Protein AF-A0A378MNM1-F1 (afdb_monomer_lite)

Secondary structure (DSSP, 8-state):
---PPPHHHHHHHHHGGGS---TT-EEEEGGGTEEEEEEEEEEE-TTS-EEEEEESS---TTS-HHHHTT--EEEEEE---TTTTT--SSHHHHHHHTHHHHHHHHHHHHH----PPPHHHHHHHHHHHHHHHHSTT-EEEEEEETHHHHHHHHHHHT--TTTGGGEEEEEEESPPP-GGG--HHHHHHHHHHHTTT-EEEEE-TT-SS--S--TT---SSEEEEB-----SSHHHHHTTTT--B-TTSPBPB-HHHHHHHHHHHHHHHHHHHHHHHT--

pLDDT: mean 86.92, std 16.05, range [25.95, 98.81]

Radius of gyration: 18.43 Å; chains: 1; bounding box: 44×48×48 Å

Structure (mmCIF, N/CA/C/O backbone):
data_AF-A0A378MNM1-F1
#
_entry.id   AF-A0A378MNM1-F1
#
loop_
_atom_site.group_PDB
_atom_site.id
_atom_site.type_symbol
_atom_site.label_atom_id
_atom_site.label_alt_id
_atom_site.label_comp_id
_atom_site.label_asym_id
_atom_site.label_entity_id
_atom_site.label_seq_id
_atom_site.pdbx_PDB_ins_code
_atom_site.Cartn_x
_atom_site.Cartn_y
_atom_site.Cartn_z
_atom_site.occupancy
_atom_site.B_iso_or_equiv
_atom_site.auth_seq_id
_atom_site.auth_comp_id
_atom_site.auth_asym_id
_atom_site.auth_atom_id
_atom_site.pdbx_PDB_model_num
ATOM 1 N N . MET A 1 1 ? -6.792 -20.112 7.852 1.00 25.95 1 MET A N 1
ATOM 2 C CA . MET A 1 1 ? -5.778 -20.058 6.784 1.00 25.95 1 MET A CA 1
ATOM 3 C C . MET A 1 1 ? -5.879 -18.672 6.174 1.00 25.95 1 MET A C 1
ATOM 5 O O . MET A 1 1 ? -6.930 -18.365 5.632 1.00 25.95 1 MET A O 1
ATOM 9 N N . SER A 1 2 ? -4.894 -17.793 6.365 1.00 34.50 2 SER A N 1
ATOM 10 C CA . SER A 1 2 ? -4.810 -16.590 5.531 1.00 34.50 2 SER A CA 1
ATOM 11 C C . SER A 1 2 ? -4.306 -17.077 4.178 1.00 34.50 2 SER A C 1
ATOM 13 O O . SER A 1 2 ? -3.142 -17.466 4.085 1.00 34.50 2 SER A O 1
ATOM 15 N N . ASN A 1 3 ? -5.170 -17.163 3.168 1.00 46.94 3 ASN A N 1
ATOM 16 C CA . ASN A 1 3 ? -4.682 -17.402 1.815 1.00 46.94 3 ASN A CA 1
ATOM 17 C C . ASN A 1 3 ? -3.785 -16.211 1.476 1.00 46.94 3 ASN A C 1
ATOM 19 O O . ASN A 1 3 ? -4.257 -15.080 1.380 1.00 46.94 3 ASN A O 1
ATOM 23 N N . ALA A 1 4 ? -2.474 -16.442 1.433 1.00 81.31 4 ALA A N 1
ATOM 24 C CA . ALA A 1 4 ? -1.548 -15.429 0.974 1.00 81.31 4 ALA A CA 1
ATOM 25 C C . ALA A 1 4 ? -1.873 -15.188 -0.501 1.00 81.31 4 ALA A C 1
ATOM 27 O O . ALA A 1 4 ? -1.784 -16.120 -1.293 1.00 81.31 4 ALA A O 1
ATOM 28 N N . TYR A 1 5 ? -2.287 -13.965 -0.837 1.00 92.88 5 TYR A N 1
ATOM 29 C CA . TYR A 1 5 ? -2.559 -13.596 -2.223 1.00 92.88 5 TYR A CA 1
ATOM 30 C C . TYR A 1 5 ? -1.319 -13.840 -3.096 1.00 92.88 5 TYR A C 1
ATOM 32 O O . TYR A 1 5 ? -0.188 -13.670 -2.623 1.00 92.88 5 TYR A O 1
ATOM 40 N N . THR A 1 6 ? -1.512 -14.220 -4.353 1.00 95.69 6 THR A N 1
ATOM 41 C CA . THR A 1 6 ? -0.452 -14.138 -5.373 1.00 95.69 6 THR A CA 1
ATOM 42 C C . THR A 1 6 ? -0.173 -12.673 -5.727 1.00 95.69 6 THR A C 1
ATOM 44 O O . THR A 1 6 ? -0.900 -11.772 -5.296 1.00 95.69 6 THR A O 1
ATOM 47 N N . ASP A 1 7 ? 0.883 -12.390 -6.489 1.00 96.81 7 ASP A N 1
ATOM 48 C CA . ASP A 1 7 ? 1.127 -11.012 -6.932 1.00 96.81 7 ASP A CA 1
ATOM 49 C C . ASP A 1 7 ? 0.077 -10.544 -7.942 1.00 96.81 7 ASP A C 1
ATOM 51 O O . ASP A 1 7 ? -0.330 -9.385 -7.881 1.00 96.81 7 ASP A O 1
ATOM 55 N N . ASP A 1 8 ? -0.428 -11.430 -8.805 1.00 97.56 8 ASP A N 1
ATOM 56 C CA . ASP A 1 8 ? -1.570 -11.113 -9.671 1.00 97.56 8 ASP A CA 1
ATOM 57 C C . ASP A 1 8 ? -2.796 -10.723 -8.840 1.00 97.56 8 ASP A C 1
ATOM 59 O O . ASP A 1 8 ? -3.386 -9.662 -9.044 1.00 97.56 8 ASP A O 1
ATOM 63 N N . GLU A 1 9 ? -3.130 -11.501 -7.810 1.00 97.94 9 GLU A N 1
ATOM 64 C CA . GLU A 1 9 ? -4.233 -11.166 -6.910 1.00 97.94 9 GLU A CA 1
ATOM 65 C C . GLU A 1 9 ? -4.007 -9.830 -6.185 1.00 97.94 9 GLU A C 1
ATOM 67 O O . GLU A 1 9 ? -4.933 -9.024 -6.075 1.00 97.94 9 GLU A O 1
ATOM 72 N N . ARG A 1 10 ? -2.779 -9.533 -5.741 1.00 98.00 10 ARG A N 1
ATOM 73 C CA . ARG A 1 10 ? -2.436 -8.228 -5.145 1.00 98.00 10 ARG A CA 1
ATOM 74 C C . ARG A 1 10 ? -2.579 -7.078 -6.134 1.00 98.00 10 ARG A C 1
ATOM 76 O O . ARG A 1 10 ? -3.053 -6.011 -5.743 1.00 98.00 10 ARG A O 1
ATOM 83 N N . VAL A 1 11 ? -2.203 -7.277 -7.394 1.00 98.12 11 VAL A N 1
ATOM 84 C CA . VAL A 1 11 ? -2.403 -6.295 -8.467 1.00 98.12 11 VAL A CA 1
ATOM 85 C C . VAL A 1 11 ? -3.895 -6.110 -8.743 1.00 98.12 11 VAL A C 1
ATOM 87 O O . VAL A 1 11 ? -4.356 -4.978 -8.879 1.00 98.12 11 VAL A O 1
ATOM 90 N N . GLN A 1 12 ? -4.688 -7.183 -8.757 1.00 98.19 12 GLN A N 1
ATOM 91 C CA . GLN A 1 12 ? -6.145 -7.098 -8.874 1.00 98.19 12 GLN A CA 1
ATOM 92 C C . GLN A 1 12 ? -6.781 -6.343 -7.697 1.00 98.19 12 GLN A C 1
ATOM 94 O O . GLN A 1 12 ? -7.726 -5.584 -7.916 1.00 98.19 12 GLN A O 1
ATOM 99 N N . ILE A 1 13 ? -6.265 -6.503 -6.472 1.00 98.25 13 ILE A N 1
ATOM 100 C CA . ILE A 1 13 ? -6.684 -5.719 -5.298 1.00 98.25 13 ILE A CA 1
ATOM 101 C C . ILE A 1 13 ? -6.324 -4.243 -5.489 1.00 98.25 13 ILE A C 1
ATOM 103 O O . ILE A 1 13 ? -7.198 -3.392 -5.333 1.00 98.25 13 ILE A O 1
ATOM 107 N N . ALA A 1 14 ? -5.081 -3.930 -5.869 1.00 97.88 14 ALA A N 1
ATOM 108 C CA . ALA A 1 14 ? -4.639 -2.553 -6.098 1.00 97.88 14 ALA A CA 1
ATOM 109 C C . ALA A 1 14 ? -5.477 -1.861 -7.184 1.00 97.88 14 ALA A C 1
ATOM 111 O O . ALA A 1 14 ? -5.976 -0.764 -6.967 1.00 97.88 14 ALA A O 1
ATOM 112 N N . LYS A 1 15 ? -5.777 -2.545 -8.297 1.00 96.44 15 LYS A N 1
ATOM 113 C CA . LYS A 1 15 ? -6.672 -2.053 -9.364 1.00 96.44 15 LYS A CA 1
ATOM 114 C C . LYS A 1 15 ? -8.040 -1.580 -8.854 1.00 96.44 15 LYS A C 1
ATOM 116 O O . LYS A 1 15 ? -8.653 -0.714 -9.481 1.00 96.44 15 LYS A O 1
ATOM 121 N N . LYS A 1 16 ? -8.536 -2.105 -7.725 1.00 96.81 16 LYS A N 1
ATOM 122 C CA . LYS A 1 16 ? -9.811 -1.667 -7.130 1.00 96.81 16 LYS A CA 1
ATOM 123 C C . LYS A 1 16 ? -9.770 -0.239 -6.589 1.00 96.81 16 LYS A C 1
ATOM 125 O O . LYS A 1 16 ? -10.841 0.332 -6.412 1.00 96.81 16 LYS A O 1
ATOM 130 N N . GLU A 1 17 ? -8.599 0.363 -6.378 1.00 94.19 17 GLU A N 1
ATOM 131 C CA . GLU A 1 17 ? -8.497 1.762 -5.940 1.00 94.19 17 GLU A CA 1
ATOM 132 C C . GLU A 1 17 ? -9.135 2.738 -6.946 1.00 94.19 17 GLU A C 1
ATOM 134 O O . GLU A 1 17 ? -9.709 3.748 -6.547 1.00 94.19 17 GLU A O 1
ATOM 139 N N . TYR A 1 18 ? -9.117 2.400 -8.241 1.00 91.19 18 TYR A N 1
ATOM 140 C CA . TYR A 1 18 ? -9.741 3.182 -9.314 1.00 91.19 18 TYR A CA 1
ATOM 141 C C . TYR A 1 18 ? -11.183 2.757 -9.628 1.00 91.19 18 TYR A C 1
ATOM 143 O O . TYR A 1 18 ? -11.849 3.383 -10.455 1.00 91.19 18 TYR A O 1
ATOM 151 N N . ALA A 1 19 ? -11.690 1.703 -8.985 1.00 91.75 19 ALA A N 1
ATOM 152 C CA . ALA A 1 19 ? -13.066 1.267 -9.172 1.00 91.75 19 ALA A CA 1
ATOM 153 C C . ALA A 1 19 ? -14.043 2.189 -8.425 1.00 91.75 19 ALA A C 1
ATOM 155 O O . ALA A 1 19 ? -13.734 2.758 -7.377 1.00 91.75 19 ALA A O 1
ATOM 156 N N . LYS A 1 20 ? -15.274 2.291 -8.939 1.00 91.25 20 LYS A N 1
ATOM 157 C CA . LYS A 1 20 ? -16.388 2.974 -8.262 1.00 91.25 20 LYS A CA 1
ATOM 158 C C . LYS A 1 20 ? -16.990 2.061 -7.192 1.00 91.25 20 LYS A C 1
ATOM 160 O O . LYS A 1 20 ? -18.103 1.559 -7.353 1.00 91.25 20 LYS A O 1
ATOM 165 N N . LEU A 1 21 ? -16.228 1.776 -6.139 1.00 95.06 21 LEU A N 1
ATOM 166 C CA . LEU A 1 21 ? -16.709 0.934 -5.050 1.00 95.06 21 LEU A CA 1
ATOM 167 C C . LEU A 1 21 ? -17.733 1.700 -4.210 1.00 95.06 21 LEU A C 1
ATOM 169 O O . LEU A 1 21 ? -17.596 2.894 -3.958 1.00 95.06 21 LEU A O 1
ATOM 173 N N . GLN A 1 22 ? -18.765 0.996 -3.760 1.00 94.06 22 GLN A N 1
ATOM 174 C CA . GLN A 1 22 ? -19.828 1.575 -2.947 1.00 94.06 22 GLN A CA 1
ATOM 175 C C . GLN A 1 22 ? -19.727 1.066 -1.515 1.00 94.06 22 GLN A C 1
ATOM 177 O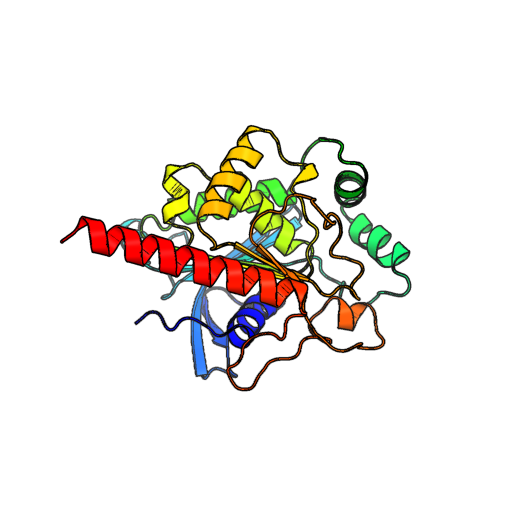 O . GLN A 1 22 ? -19.472 -0.116 -1.281 1.00 94.06 22 GLN A O 1
ATOM 182 N N . GLN A 1 23 ? -19.979 1.952 -0.552 1.00 94.88 23 GLN A N 1
ATOM 183 C CA . GLN A 1 23 ? -20.059 1.578 0.856 1.00 94.88 23 GLN A CA 1
ATOM 184 C C . GLN A 1 23 ? -21.062 0.433 1.060 1.00 94.88 23 GLN A C 1
ATOM 186 O O . GLN A 1 23 ? -22.094 0.375 0.390 1.00 94.88 23 GLN A O 1
ATOM 191 N N . SER A 1 24 ? -20.761 -0.477 1.990 1.00 95.62 24 SER A N 1
ATOM 192 C CA . SER A 1 24 ? -21.491 -1.719 2.299 1.00 95.62 24 SER A CA 1
ATOM 193 C C . SER A 1 24 ? -21.485 -2.803 1.221 1.00 95.62 24 SER A C 1
ATOM 195 O O . SER A 1 24 ? -21.972 -3.903 1.476 1.00 95.62 24 SER A O 1
ATOM 197 N N . LYS A 1 25 ? -20.919 -2.546 0.036 1.00 97.44 25 LYS A N 1
ATOM 198 C CA . LYS A 1 25 ? -20.820 -3.559 -1.019 1.00 97.44 25 LYS A CA 1
ATOM 199 C C . LYS A 1 25 ? -19.569 -4.412 -0.867 1.00 97.44 25 LYS A C 1
ATOM 201 O O . LYS A 1 25 ? -18.541 -3.957 -0.357 1.00 97.44 25 LYS A O 1
ATOM 206 N N . GLU A 1 26 ? -19.700 -5.660 -1.307 1.00 97.62 26 GLU A N 1
ATOM 207 C CA . GLU A 1 26 ? -18.600 -6.614 -1.366 1.00 97.62 26 GLU A CA 1
ATOM 208 C C . GLU A 1 26 ? -17.567 -6.178 -2.414 1.00 97.62 26 GLU A C 1
ATOM 210 O O . GLU A 1 26 ? -17.906 -5.678 -3.488 1.00 97.62 26 GLU A O 1
ATOM 215 N N . VAL A 1 27 ? -16.297 -6.389 -2.089 1.00 97.81 27 VAL A N 1
ATOM 216 C CA . VAL A 1 27 ? -15.158 -6.247 -2.986 1.00 97.81 27 VAL A CA 1
ATOM 217 C C . VAL A 1 27 ? -14.556 -7.628 -3.193 1.00 97.81 27 VAL A C 1
ATOM 219 O O . VAL A 1 27 ? -14.159 -8.293 -2.234 1.00 97.81 27 VAL A O 1
ATOM 222 N N . SER A 1 28 ? -14.461 -8.041 -4.451 1.00 96.94 28 SER A N 1
ATOM 223 C CA . SER A 1 28 ? -13.918 -9.333 -4.862 1.00 96.94 28 SER A CA 1
ATOM 224 C C . SER A 1 28 ? -12.984 -9.197 -6.068 1.00 96.94 28 SER A C 1
ATOM 226 O O . SER A 1 28 ? -13.081 -8.252 -6.862 1.00 96.94 28 SER A O 1
ATOM 228 N N . ILE A 1 29 ? -12.053 -10.139 -6.180 1.00 96.56 29 ILE A N 1
ATOM 229 C CA . ILE A 1 29 ? -11.106 -10.312 -7.290 1.00 96.56 29 ILE A CA 1
ATOM 230 C C . ILE A 1 29 ? -11.367 -11.658 -7.986 1.00 96.56 29 ILE A C 1
ATOM 232 O O . ILE A 1 29 ? -12.328 -12.352 -7.639 1.00 96.56 29 ILE A O 1
ATOM 236 N N . ASN A 1 30 ? -10.555 -12.018 -8.984 1.00 94.69 30 ASN A N 1
ATOM 237 C CA . ASN A 1 30 ? -10.693 -13.245 -9.778 1.00 94.69 30 ASN A CA 1
ATOM 238 C C . ASN A 1 30 ? -12.107 -13.397 -10.352 1.00 94.69 30 ASN A C 1
ATOM 240 O O . ASN A 1 30 ? -12.750 -14.434 -10.197 1.00 94.69 30 ASN A O 1
ATOM 244 N N . ASN A 1 31 ? -12.624 -12.318 -10.947 1.00 91.50 31 ASN A N 1
ATOM 245 C CA . ASN A 1 31 ? -13.982 -12.245 -11.496 1.00 91.50 31 ASN A CA 1
ATOM 246 C C . ASN A 1 31 ? -15.092 -12.614 -10.493 1.00 91.50 31 ASN A C 1
ATOM 248 O O . ASN A 1 31 ? -16.123 -13.153 -10.877 1.00 91.50 31 ASN A O 1
ATOM 252 N N . GLY A 1 32 ? -14.889 -12.310 -9.208 1.00 91.81 32 GLY A N 1
ATOM 253 C CA . GLY A 1 32 ? -15.876 -12.542 -8.151 1.00 91.81 32 GLY A CA 1
ATOM 254 C C . GLY A 1 32 ? -15.620 -13.786 -7.306 1.00 91.81 32 GLY A C 1
ATOM 255 O O . GLY A 1 32 ? -16.255 -13.947 -6.269 1.00 91.81 32 GLY A O 1
ATOM 256 N N . ASN A 1 33 ? -14.665 -14.632 -7.694 1.00 93.44 33 ASN A N 1
ATOM 257 C CA . ASN A 1 33 ? -14.417 -15.907 -7.018 1.00 93.44 33 ASN A CA 1
ATOM 258 C C . ASN A 1 33 ? -13.665 -15.764 -5.688 1.00 93.44 33 ASN A C 1
ATOM 260 O O . ASN A 1 33 ? -13.758 -16.644 -4.834 1.00 93.44 33 ASN A O 1
ATOM 264 N N . THR A 1 34 ? -12.941 -14.659 -5.488 1.00 95.12 34 THR A N 1
ATOM 265 C CA . THR A 1 34 ? -12.183 -14.415 -4.255 1.00 95.12 34 THR A CA 1
ATOM 266 C C . THR A 1 34 ? -12.663 -13.129 -3.591 1.00 95.12 34 THR A C 1
ATOM 268 O O . THR A 1 34 ? -12.405 -12.026 -4.076 1.00 95.12 34 THR A O 1
ATOM 271 N N . LYS A 1 35 ? -13.350 -13.256 -2.452 1.00 95.75 35 LYS A N 1
ATOM 272 C CA . LYS A 1 35 ? -13.800 -12.116 -1.643 1.00 95.75 35 LYS A CA 1
ATOM 273 C C . LYS A 1 35 ? -12.640 -11.500 -0.859 1.00 95.75 35 LYS A C 1
ATOM 275 O O . LYS A 1 35 ? -11.981 -12.192 -0.090 1.00 95.75 35 LYS A O 1
ATOM 280 N N . ILE A 1 36 ? -12.486 -10.183 -0.972 1.00 95.62 36 ILE A N 1
ATOM 281 C CA . ILE A 1 36 ? -11.555 -9.377 -0.167 1.00 95.62 36 ILE A CA 1
ATOM 282 C C . ILE A 1 36 ? -12.239 -8.874 1.109 1.00 95.62 36 ILE A C 1
ATOM 284 O O . ILE A 1 36 ? -11.652 -8.889 2.188 1.00 95.62 36 ILE A O 1
ATOM 288 N N . GLY A 1 37 ? -13.495 -8.436 1.000 1.00 97.00 37 GLY A N 1
ATOM 289 C CA . GLY A 1 37 ? -14.271 -7.917 2.125 1.00 97.00 37 GLY A CA 1
ATOM 290 C C . GLY A 1 37 ? -15.380 -6.976 1.675 1.00 97.00 37 GLY A C 1
ATOM 291 O O . GLY A 1 37 ? -15.875 -7.088 0.561 1.00 97.00 37 GLY A O 1
ATOM 292 N N . TYR A 1 38 ? -15.756 -6.036 2.535 1.00 98.38 38 TYR A N 1
ATOM 293 C CA . TYR A 1 38 ? -16.795 -5.038 2.294 1.00 98.38 38 TYR A CA 1
ATOM 294 C C . TYR A 1 38 ? -16.244 -3.635 2.503 1.00 98.38 38 TYR A C 1
ATOM 296 O O . TYR A 1 38 ? -15.477 -3.410 3.442 1.00 98.38 38 TYR A O 1
ATOM 304 N N . VAL A 1 39 ? -16.668 -2.679 1.675 1.00 98.44 39 VAL A N 1
ATOM 305 C CA . VAL A 1 39 ? -16.299 -1.269 1.860 1.00 98.44 39 VAL A CA 1
ATOM 306 C C . VAL A 1 39 ? -16.976 -0.722 3.114 1.00 98.44 39 VAL A C 1
ATOM 308 O O . VAL A 1 39 ? -18.180 -0.465 3.132 1.00 98.44 39 VAL A O 1
ATOM 311 N N . SER A 1 40 ? -16.193 -0.528 4.168 1.00 98.19 40 SER A N 1
ATOM 312 C CA . SER A 1 40 ? -16.656 -0.000 5.453 1.00 98.19 40 SER A CA 1
ATOM 313 C C . SER A 1 40 ? -16.553 1.514 5.539 1.00 98.19 40 SER A C 1
ATOM 315 O O . SER A 1 40 ? -17.337 2.137 6.255 1.00 98.19 40 SER A O 1
ATOM 317 N N . GLN A 1 41 ? -15.603 2.112 4.818 1.00 97.00 41 GLN A N 1
ATOM 318 C CA . GLN A 1 41 ? -15.454 3.561 4.707 1.00 97.00 41 GLN A CA 1
ATOM 319 C C . GLN A 1 41 ? -14.957 3.913 3.300 1.00 97.00 41 GLN A C 1
ATOM 321 O O . GLN A 1 41 ? -14.124 3.197 2.741 1.00 97.00 41 GLN A O 1
ATOM 326 N N . PHE A 1 42 ? -15.453 5.022 2.758 1.00 95.38 42 PHE A N 1
ATOM 327 C CA . PHE A 1 42 ? -14.888 5.693 1.592 1.00 95.38 42 PHE A CA 1
ATOM 328 C C . PHE A 1 42 ? -14.547 7.124 1.995 1.00 95.38 42 PHE A C 1
ATOM 330 O O . PHE A 1 42 ? -15.382 7.823 2.572 1.00 95.38 42 PHE A O 1
ATOM 337 N N . ASN A 1 43 ? -13.315 7.533 1.726 1.00 94.56 43 ASN A N 1
ATOM 338 C CA . ASN A 1 43 ? -12.838 8.883 1.953 1.00 94.56 43 ASN A CA 1
ATOM 339 C C . ASN A 1 43 ? -12.663 9.567 0.602 1.00 94.56 43 ASN A C 1
ATOM 341 O O . ASN A 1 43 ? -11.971 9.036 -0.259 1.00 94.56 43 ASN A O 1
ATOM 345 N N . ASP A 1 44 ? -13.247 10.752 0.466 1.00 93.25 44 ASP A N 1
ATOM 346 C CA . ASP A 1 44 ? -13.004 11.689 -0.628 1.00 93.25 44 ASP A CA 1
ATOM 347 C C . ASP A 1 44 ? -12.863 13.073 0.004 1.00 93.25 44 ASP A C 1
ATOM 349 O O . ASP A 1 44 ? -13.846 13.714 0.391 1.00 93.25 44 ASP A O 1
ATOM 353 N N . LYS A 1 45 ? -11.622 13.452 0.305 1.00 91.50 45 LYS A N 1
ATOM 354 C CA . LYS A 1 45 ? -11.327 14.586 1.185 1.00 91.50 45 LYS A CA 1
ATOM 355 C C . LYS A 1 45 ? -10.847 15.784 0.378 1.00 91.50 45 LYS A C 1
ATOM 357 O O . LYS A 1 45 ? -10.125 15.651 -0.601 1.00 91.50 45 LYS A O 1
ATOM 362 N N . LYS A 1 46 ? -11.132 16.991 0.883 1.00 87.44 46 LYS A N 1
ATOM 363 C CA . LYS A 1 46 ? -10.668 18.273 0.303 1.00 87.44 46 LYS A CA 1
ATOM 364 C C . LYS A 1 46 ? -9.145 18.383 0.154 1.00 87.44 46 LYS A C 1
ATOM 366 O O . LYS A 1 46 ? -8.664 19.240 -0.571 1.00 87.44 46 LYS A O 1
ATOM 371 N N . THR A 1 47 ? -8.399 17.551 0.875 1.00 83.69 47 THR A N 1
ATOM 372 C CA . THR A 1 47 ? -6.940 17.443 0.798 1.00 83.69 47 THR A CA 1
ATOM 373 C C . THR A 1 47 ? -6.451 16.751 -0.473 1.00 83.69 47 THR A C 1
ATOM 375 O O . THR A 1 47 ? -5.246 16.748 -0.692 1.00 83.69 47 THR A O 1
ATOM 378 N N . GLY A 1 48 ? -7.348 16.157 -1.269 1.00 84.56 48 GLY A N 1
ATOM 379 C CA . GLY A 1 48 ? -7.034 15.334 -2.439 1.00 84.56 48 GLY A CA 1
ATOM 380 C C . GLY A 1 48 ? -7.018 13.832 -2.146 1.00 84.56 48 GLY A C 1
ATOM 381 O O . GLY A 1 48 ? -7.020 13.032 -3.075 1.00 84.56 48 GLY A O 1
ATOM 382 N N . GLU A 1 49 ? -7.041 13.424 -0.870 1.00 91.56 49 GLU A N 1
ATOM 383 C CA . GLU A 1 49 ? -7.024 12.002 -0.518 1.00 91.56 49 GLU A CA 1
ATOM 384 C C . GLU A 1 49 ? -8.327 11.320 -0.937 1.00 91.56 49 GLU A C 1
ATOM 386 O O . GLU A 1 49 ? -9.415 11.688 -0.477 1.00 91.56 49 GLU A O 1
ATOM 391 N N . GLN A 1 50 ? -8.171 10.241 -1.702 1.00 94.31 50 GLN A N 1
ATOM 392 C CA . GLN A 1 50 ? -9.222 9.278 -1.978 1.00 94.31 50 GLN A CA 1
ATOM 393 C C . GLN A 1 50 ? -8.794 7.891 -1.502 1.00 94.31 50 GLN A C 1
ATOM 395 O O . GLN A 1 50 ? -7.755 7.375 -1.917 1.00 94.31 50 GLN A O 1
ATOM 400 N N . SER A 1 51 ? -9.578 7.283 -0.610 1.00 97.50 51 SER A N 1
ATOM 401 C CA . SER A 1 51 ? -9.233 5.973 -0.057 1.00 97.50 51 SER A CA 1
ATOM 402 C C . SER A 1 51 ? -10.438 5.114 0.311 1.00 97.50 51 SER A C 1
ATOM 404 O O . SER A 1 51 ? -11.478 5.611 0.748 1.00 97.50 51 SER A O 1
ATOM 406 N N . TYR A 1 52 ? -10.287 3.798 0.166 1.00 98.56 52 TYR A N 1
ATOM 407 C CA . TYR A 1 52 ? -11.265 2.810 0.622 1.00 98.56 52 TYR A CA 1
ATOM 408 C C . TYR A 1 52 ? -10.724 2.023 1.810 1.00 98.56 52 TYR A C 1
ATOM 410 O O . TYR A 1 52 ? -9.594 1.535 1.777 1.00 98.56 52 TYR A O 1
ATOM 418 N N . ILE A 1 53 ? -11.561 1.847 2.834 1.00 98.62 53 ILE A N 1
ATOM 419 C CA . ILE A 1 53 ? -11.292 0.974 3.980 1.00 98.62 53 ILE A CA 1
ATOM 420 C C . ILE A 1 53 ? -12.190 -0.252 3.869 1.00 98.62 53 ILE A C 1
ATOM 422 O O . ILE A 1 53 ? -13.415 -0.147 3.974 1.00 98.62 53 ILE A O 1
ATOM 426 N N . ILE A 1 54 ? -11.580 -1.414 3.664 1.00 98.75 54 ILE A N 1
ATOM 427 C CA . ILE A 1 54 ? -12.263 -2.686 3.432 1.00 98.75 54 ILE A CA 1
ATOM 428 C C . ILE A 1 54 ? -12.043 -3.600 4.634 1.00 98.75 54 ILE A C 1
ATOM 430 O O . ILE A 1 54 ? -10.908 -3.812 5.058 1.00 98.75 54 ILE A O 1
ATOM 434 N N . THR A 1 55 ? -13.119 -4.167 5.172 1.00 98.38 55 THR A N 1
ATOM 435 C CA . THR A 1 55 ? -13.075 -5.120 6.293 1.00 98.38 55 THR A CA 1
ATOM 436 C C . THR A 1 55 ? -13.705 -6.450 5.903 1.00 98.38 55 THR A C 1
ATOM 438 O O . THR A 1 55 ? -14.573 -6.505 5.035 1.00 98.38 55 THR A O 1
ATOM 441 N N . ASN A 1 56 ? -13.299 -7.539 6.558 1.00 92.19 56 ASN A N 1
ATOM 442 C CA . ASN A 1 56 ? -13.764 -8.898 6.245 1.00 92.19 56 ASN A CA 1
ATOM 443 C C . ASN A 1 56 ? -15.300 -9.071 6.285 1.00 92.19 56 ASN A C 1
ATOM 445 O O . ASN A 1 56 ? -15.861 -9.820 5.487 1.00 92.19 56 ASN A O 1
ATOM 449 N N . ASN A 1 57 ? -15.971 -8.350 7.185 1.00 92.38 57 ASN A N 1
ATOM 450 C CA . ASN A 1 57 ? -17.421 -8.136 7.209 1.00 92.38 57 ASN A CA 1
ATOM 451 C C . ASN A 1 57 ? -17.694 -6.631 7.164 1.00 92.38 57 ASN A C 1
ATOM 453 O O . ASN A 1 57 ? -16.828 -5.869 7.590 1.00 92.38 57 ASN A O 1
ATOM 457 N N . TYR A 1 58 ? -18.872 -6.187 6.719 1.00 97.12 58 TYR A N 1
ATOM 458 C CA . TYR A 1 58 ? -19.215 -4.761 6.764 1.00 97.12 58 TYR A CA 1
ATOM 459 C C . TYR A 1 58 ? -19.280 -4.260 8.214 1.00 97.12 58 TYR A C 1
ATOM 461 O O . TYR A 1 58 ? -20.152 -4.661 8.983 1.00 97.12 58 TYR A O 1
ATOM 469 N N . VAL A 1 59 ? -18.333 -3.397 8.589 1.00 98.00 59 VAL A N 1
ATOM 470 C CA . VAL A 1 59 ? -18.224 -2.794 9.922 1.00 98.00 59 VAL A CA 1
ATOM 471 C C . VAL A 1 59 ? -17.840 -1.322 9.741 1.00 98.00 59 VAL A C 1
ATOM 473 O O . VAL A 1 59 ? -16.648 -0.987 9.738 1.00 98.00 59 VAL A O 1
ATOM 476 N N . PRO A 1 60 ? -18.828 -0.427 9.557 1.00 97.06 60 PRO A N 1
ATOM 477 C CA . PRO A 1 60 ? -18.565 0.983 9.310 1.00 97.06 60 PRO A CA 1
ATOM 478 C C . PRO A 1 60 ? -17.976 1.667 10.544 1.00 97.06 60 PRO A C 1
ATOM 480 O O . PRO A 1 60 ? -18.042 1.159 11.665 1.00 97.06 60 PRO A O 1
ATOM 483 N N . LYS A 1 61 ? -17.451 2.879 10.354 1.00 94.19 61 LYS A N 1
ATOM 484 C CA . LYS A 1 61 ? -16.905 3.701 11.446 1.00 94.19 61 LYS A CA 1
ATOM 485 C C . LYS A 1 61 ? -17.907 3.953 12.583 1.00 94.19 61 LYS A C 1
ATOM 487 O O . LYS A 1 61 ? -17.510 4.062 13.740 1.00 94.19 61 LYS A O 1
ATOM 492 N N . THR A 1 62 ? -19.196 4.023 12.253 1.00 96.19 62 THR A N 1
ATOM 493 C CA . THR A 1 62 ? -20.302 4.243 13.197 1.00 96.19 62 THR A CA 1
ATOM 494 C C . THR A 1 62 ? -20.665 3.007 14.026 1.00 96.19 62 THR A C 1
ATOM 496 O O . THR A 1 62 ? -21.429 3.134 14.979 1.00 96.19 62 THR A O 1
ATOM 499 N N . ALA A 1 63 ? -20.124 1.825 13.704 1.00 97.44 63 ALA A N 1
ATOM 500 C CA . ALA A 1 63 ? -20.353 0.614 14.485 1.00 97.44 63 ALA A CA 1
ATOM 501 C C . ALA A 1 63 ? -19.761 0.729 15.900 1.00 97.44 63 ALA A C 1
ATOM 503 O O . ALA A 1 63 ? -18.792 1.464 16.153 1.00 97.44 63 ALA A O 1
ATOM 504 N N . SER A 1 64 ? -20.319 -0.044 16.835 1.00 97.88 64 SER A N 1
ATOM 505 C CA . SER A 1 64 ? -19.869 -0.026 18.225 1.00 97.88 64 SER A CA 1
ATOM 506 C C . SER A 1 64 ? -18.396 -0.431 18.337 1.00 97.88 64 SER A C 1
ATOM 508 O O . SER A 1 64 ? -17.872 -1.218 17.543 1.00 97.88 64 SER A O 1
ATOM 510 N N . PHE A 1 65 ? -17.705 0.057 19.371 1.00 97.19 65 PHE A N 1
ATOM 511 C CA . PHE A 1 65 ? -16.314 -0.333 19.624 1.00 97.19 65 PHE A CA 1
ATOM 512 C C . PHE A 1 65 ? -16.151 -1.858 19.741 1.00 97.19 65 PHE A C 1
ATOM 514 O O . PHE A 1 65 ? -15.163 -2.421 19.265 1.00 97.19 65 PHE A O 1
ATOM 521 N N . ARG A 1 66 ? -17.146 -2.544 20.325 1.00 97.31 66 ARG A N 1
ATOM 522 C CA . ARG A 1 66 ? -17.160 -4.007 20.461 1.00 97.31 66 ARG A CA 1
ATOM 523 C C . ARG A 1 66 ? -17.181 -4.703 19.103 1.00 97.31 66 ARG A C 1
ATOM 525 O O . ARG A 1 66 ? -16.485 -5.700 18.936 1.00 97.31 66 ARG A O 1
ATOM 532 N N . GLU A 1 67 ? -17.957 -4.205 18.147 1.00 97.75 67 GLU A N 1
ATOM 533 C CA . GLU A 1 67 ? -17.999 -4.752 16.786 1.00 97.75 67 GLU A CA 1
ATOM 534 C C . GLU A 1 67 ? -16.702 -4.473 16.037 1.00 97.75 67 GLU A C 1
ATOM 536 O O . GLU A 1 67 ? -16.092 -5.401 15.506 1.00 97.75 67 GLU A O 1
ATOM 541 N N . ARG A 1 68 ? -16.212 -3.230 16.076 1.00 98.19 68 ARG A N 1
ATOM 542 C CA . ARG A 1 68 ? -14.952 -2.865 15.415 1.00 98.19 68 ARG A CA 1
ATOM 543 C C . ARG A 1 68 ? -13.748 -3.631 15.966 1.00 98.19 68 ARG A C 1
ATOM 545 O O . ARG A 1 68 ? -12.865 -4.024 15.210 1.00 98.19 68 ARG A O 1
ATOM 552 N N . SER A 1 69 ? -13.755 -3.956 17.257 1.00 97.56 69 SER A N 1
ATOM 553 C CA . SER A 1 69 ? -12.722 -4.779 17.902 1.00 97.56 69 SER A CA 1
ATOM 554 C C . SER A 1 69 ? -12.725 -6.248 17.459 1.00 97.56 69 SER A C 1
ATOM 556 O O . SER A 1 69 ? -11.740 -6.954 17.690 1.00 97.56 69 SER A O 1
ATOM 558 N N . LYS A 1 70 ? -13.800 -6.743 16.832 1.00 97.50 70 LYS A N 1
ATOM 559 C CA . LYS A 1 70 ? -13.847 -8.107 16.277 1.00 97.50 70 LYS A CA 1
ATOM 560 C C . LYS A 1 70 ? -13.194 -8.205 14.900 1.00 97.50 70 LYS A C 1
ATOM 562 O O . LYS A 1 70 ? -12.838 -9.314 14.503 1.00 97.50 70 LYS A O 1
ATOM 567 N N . VAL A 1 71 ? -13.013 -7.085 14.196 1.00 97.94 71 VAL A N 1
ATOM 568 C CA . VAL A 1 71 ? -12.356 -7.053 12.883 1.00 97.94 71 VAL A CA 1
ATOM 569 C C . VAL A 1 71 ? -10.914 -7.536 13.025 1.00 97.94 71 VAL A C 1
ATOM 571 O O . VAL A 1 71 ? -10.166 -7.067 13.886 1.00 97.94 71 VAL A O 1
ATOM 574 N N . LYS A 1 72 ? -10.539 -8.514 12.195 1.00 95.69 72 LYS A N 1
ATOM 575 C CA . LYS A 1 72 ? -9.213 -9.153 12.222 1.00 95.69 72 LYS A CA 1
ATOM 576 C C . LYS A 1 72 ? -8.301 -8.696 11.103 1.00 95.69 72 LYS A C 1
ATOM 578 O O . LYS A 1 72 ? -7.091 -8.735 11.285 1.00 95.69 72 LYS A O 1
ATOM 583 N N . GLU A 1 73 ? -8.865 -8.221 10.003 1.00 96.00 73 GLU A N 1
ATOM 584 C CA . GLU A 1 73 ? -8.115 -7.749 8.847 1.00 96.00 73 GLU A CA 1
ATOM 585 C C . GLU A 1 73 ? -8.800 -6.517 8.259 1.00 96.00 73 GLU A C 1
ATOM 587 O O . GLU A 1 73 ? -10.030 -6.457 8.171 1.00 96.00 73 GLU A O 1
ATOM 592 N N . VAL A 1 74 ? -7.988 -5.531 7.887 1.00 98.50 74 VAL A N 1
ATOM 593 C CA . VAL A 1 74 ? -8.401 -4.325 7.170 1.00 98.50 74 VAL A CA 1
ATOM 594 C C . VAL A 1 74 ? -7.491 -4.170 5.959 1.00 98.50 74 VAL A C 1
ATOM 596 O O . VAL A 1 74 ? -6.270 -4.254 6.092 1.00 98.50 74 VAL A O 1
ATOM 599 N N . THR A 1 75 ? -8.076 -3.899 4.800 1.00 98.69 75 THR A N 1
ATOM 600 C CA . THR A 1 75 ? -7.353 -3.476 3.599 1.00 98.69 75 THR A CA 1
ATOM 601 C C . THR A 1 75 ? -7.622 -1.998 3.346 1.00 98.69 75 THR A C 1
ATOM 603 O O . THR A 1 75 ? -8.777 -1.578 3.309 1.00 98.69 75 THR A O 1
ATOM 606 N N . ILE A 1 76 ? -6.560 -1.215 3.183 1.00 98.81 76 ILE A N 1
ATOM 607 C CA . ILE A 1 76 ? -6.612 0.191 2.782 1.00 98.81 76 ILE A CA 1
ATOM 608 C C . ILE A 1 76 ? -6.173 0.282 1.325 1.00 98.81 76 ILE A C 1
ATOM 610 O O . ILE A 1 76 ? -5.088 -0.192 0.986 1.00 98.81 76 ILE A O 1
ATOM 614 N N . LEU A 1 77 ? -7.001 0.898 0.486 1.00 98.75 77 LEU A N 1
ATOM 615 C CA . LEU A 1 77 ? -6.660 1.240 -0.895 1.00 98.75 77 LEU A CA 1
ATOM 616 C C . LEU A 1 77 ? -6.512 2.759 -0.983 1.00 98.75 77 LEU A C 1
ATOM 618 O O . LEU A 1 77 ? -7.514 3.458 -0.832 1.00 98.75 77 LEU A O 1
ATOM 622 N N . TYR A 1 78 ? -5.297 3.264 -1.192 1.00 97.94 78 TYR A N 1
ATOM 623 C CA . TYR A 1 78 ? -5.058 4.674 -1.507 1.00 97.94 78 TYR A CA 1
ATOM 624 C C . TYR A 1 78 ? -5.055 4.850 -3.016 1.00 97.94 78 TYR A C 1
ATOM 626 O O . TYR A 1 78 ? -4.269 4.209 -3.704 1.00 97.94 78 TYR A O 1
ATOM 634 N N . ARG A 1 79 ? -5.927 5.711 -3.530 1.00 93.00 79 ARG A N 1
ATOM 635 C CA . ARG A 1 79 ? -6.061 5.927 -4.968 1.00 93.00 79 ARG A CA 1
ATOM 636 C C . ARG A 1 79 ? -5.043 6.956 -5.456 1.00 93.00 79 ARG A C 1
ATOM 638 O O . ARG A 1 79 ? -4.915 8.024 -4.860 1.00 93.00 79 ARG A O 1
ATOM 645 N N . GLY A 1 80 ? -4.366 6.669 -6.567 1.00 84.00 80 GLY A N 1
ATOM 646 C CA . GLY A 1 80 ? -3.575 7.674 -7.285 1.00 84.00 80 GLY A CA 1
ATOM 647 C C . GLY A 1 80 ? -4.418 8.753 -7.988 1.00 84.00 80 GLY A C 1
ATOM 648 O O . GLY A 1 80 ? -5.647 8.770 -7.919 1.00 84.00 80 GLY A O 1
ATOM 649 N N . SER A 1 81 ? -3.762 9.673 -8.700 1.00 72.06 81 SER A N 1
ATOM 650 C CA . SER A 1 81 ? -4.445 10.802 -9.349 1.00 72.06 81 SER A CA 1
ATOM 651 C C . SER A 1 81 ? -5.455 10.349 -10.417 1.00 72.06 81 SER A C 1
ATOM 653 O O . SER A 1 81 ? -5.255 9.357 -11.119 1.00 72.06 81 SER A O 1
ATOM 655 N N . THR A 1 82 ? -6.562 11.086 -10.547 1.00 66.50 82 THR A N 1
ATOM 656 C CA . THR A 1 82 ? -7.583 10.848 -11.585 1.00 66.50 82 THR A CA 1
ATOM 657 C C . THR A 1 82 ? -7.116 11.418 -12.930 1.00 66.50 82 THR A C 1
ATOM 659 O O . THR A 1 82 ? -6.557 12.507 -12.948 1.00 66.50 82 THR A O 1
ATOM 662 N N . GLY A 1 83 ? -7.375 10.729 -14.050 1.00 56.44 83 GLY A N 1
ATOM 663 C CA . GLY A 1 83 ? -7.072 11.224 -15.407 1.00 56.44 83 GLY A CA 1
ATOM 664 C C . GLY A 1 83 ? -5.729 10.765 -15.986 1.00 56.44 83 GLY A C 1
ATOM 665 O O . GLY A 1 83 ? -5.472 10.969 -17.167 1.00 56.44 83 GLY A O 1
ATOM 666 N N . ILE A 1 84 ? -4.921 10.073 -15.182 1.00 56.22 84 ILE A N 1
ATOM 667 C CA . ILE A 1 84 ? -3.662 9.419 -15.576 1.00 56.22 84 ILE A CA 1
ATOM 668 C C . ILE A 1 84 ? -3.855 8.376 -16.703 1.00 56.22 84 ILE A C 1
ATOM 670 O O . ILE A 1 84 ? -2.945 8.099 -17.483 1.00 56.22 84 ILE A O 1
ATOM 674 N N . ASP A 1 85 ? -5.057 7.814 -16.815 1.00 51.84 85 ASP A N 1
ATOM 675 C CA . ASP A 1 85 ? -5.469 6.832 -17.822 1.00 51.84 85 ASP A CA 1
ATOM 676 C C . ASP A 1 85 ? -5.846 7.449 -19.182 1.00 51.84 85 ASP A C 1
ATOM 678 O O . ASP A 1 85 ? -6.150 6.714 -20.119 1.00 51.84 85 ASP A O 1
ATOM 682 N N . LYS A 1 86 ? -5.891 8.786 -19.298 1.00 50.53 86 LYS A N 1
ATOM 683 C CA . LYS A 1 86 ? -6.474 9.466 -20.470 1.00 50.53 86 LYS A CA 1
ATOM 684 C C . LYS A 1 86 ? -5.507 10.319 -21.280 1.00 50.53 86 LYS A C 1
ATOM 686 O O . LYS A 1 86 ? -5.799 10.566 -22.446 1.00 50.53 86 LYS A O 1
ATOM 691 N N . THR A 1 87 ? -4.374 10.738 -20.723 1.00 51.75 87 THR A N 1
ATOM 692 C CA . THR A 1 87 ? -3.442 11.640 -21.418 1.00 51.75 87 THR A CA 1
ATOM 693 C C . THR A 1 87 ? -2.034 11.533 -20.845 1.00 51.75 87 THR A C 1
ATOM 695 O O . THR A 1 87 ? -1.783 12.051 -19.765 1.00 51.75 87 THR A O 1
ATOM 698 N N . PHE A 1 88 ? -1.112 10.927 -21.600 1.00 56.84 88 PHE A N 1
ATOM 699 C CA . PHE A 1 88 ? 0.333 11.126 -21.446 1.00 56.84 88 PHE A CA 1
ATOM 700 C C . PHE A 1 88 ? 0.960 11.279 -22.832 1.00 56.84 88 PHE A C 1
ATOM 702 O O . PHE A 1 88 ? 1.232 10.292 -23.515 1.00 56.84 88 PHE A O 1
ATOM 709 N N . SER A 1 89 ? 1.120 12.528 -23.264 1.00 53.06 89 SER A N 1
ATOM 710 C CA . SER A 1 89 ? 1.703 12.878 -24.566 1.00 53.06 89 SER A CA 1
ATOM 711 C C . SER A 1 89 ? 3.238 12.932 -24.516 1.00 53.06 89 SER A C 1
ATOM 713 O O . SER A 1 89 ? 3.888 12.574 -25.493 1.00 53.06 89 SER A O 1
ATOM 715 N N . ASP A 1 90 ? 3.813 13.344 -23.376 1.00 58.38 90 ASP A N 1
ATOM 716 C CA . ASP A 1 90 ? 5.258 13.496 -23.134 1.00 58.38 90 ASP A CA 1
ATOM 717 C C . ASP A 1 90 ? 5.579 13.215 -21.640 1.00 58.38 90 ASP A C 1
ATOM 719 O O . ASP A 1 90 ? 4.799 13.629 -20.776 1.00 58.38 90 ASP A O 1
ATOM 723 N N . PRO A 1 91 ? 6.707 12.562 -21.278 1.00 52.03 91 PRO A N 1
ATOM 724 C CA . PRO A 1 91 ? 7.142 12.364 -19.887 1.00 52.03 91 PRO A CA 1
ATOM 725 C C . PRO A 1 91 ? 7.258 13.655 -19.064 1.00 52.03 91 PRO A C 1
ATOM 727 O O . PRO A 1 91 ? 7.117 13.621 -17.840 1.00 52.03 91 PRO A O 1
ATOM 730 N N . LYS A 1 92 ? 7.516 14.801 -19.706 1.00 53.09 92 LYS A N 1
ATOM 731 C CA . LYS A 1 92 ? 7.495 16.121 -19.059 1.00 53.09 92 LYS A CA 1
ATOM 732 C C . LYS A 1 92 ? 6.073 16.592 -18.784 1.00 53.09 92 LYS A C 1
ATOM 734 O O . LYS A 1 92 ? 5.825 17.080 -17.685 1.00 53.09 92 LYS A O 1
ATOM 739 N N . ASP A 1 93 ? 5.153 16.387 -19.723 1.00 52.62 93 ASP A N 1
ATOM 740 C CA . ASP A 1 93 ? 3.735 16.732 -19.565 1.00 52.62 93 ASP A CA 1
ATOM 741 C C . ASP A 1 93 ? 3.095 15.892 -18.462 1.00 52.62 93 ASP A C 1
ATOM 743 O O . ASP A 1 93 ? 2.379 16.424 -17.632 1.00 52.62 93 ASP A O 1
ATOM 747 N N . VAL A 1 94 ? 3.456 14.613 -18.354 1.00 51.34 94 VAL A N 1
ATOM 748 C CA . VAL A 1 94 ? 3.084 13.724 -17.241 1.00 51.34 94 VAL A CA 1
ATOM 749 C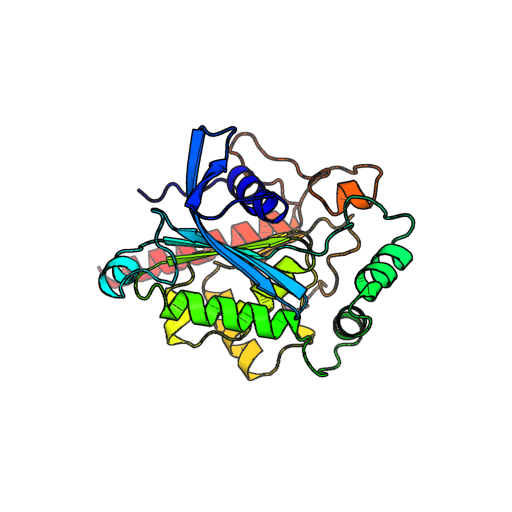 C . VAL A 1 94 ? 3.477 14.318 -15.879 1.00 51.34 94 VAL A C 1
ATOM 751 O O . VAL A 1 94 ? 2.690 14.320 -14.932 1.00 51.34 94 VAL A O 1
ATOM 754 N N . PHE A 1 95 ? 4.706 14.831 -15.777 1.00 49.41 95 PHE A N 1
ATOM 755 C CA . PHE A 1 95 ? 5.255 15.432 -14.559 1.00 49.41 95 PHE A CA 1
ATOM 756 C C . PHE A 1 95 ? 4.632 16.805 -14.256 1.00 49.41 95 PHE A C 1
ATOM 758 O O . PHE A 1 95 ? 4.437 17.162 -13.092 1.00 49.41 95 PHE A O 1
ATOM 765 N N . CYS A 1 96 ? 4.305 17.566 -15.304 1.00 45.25 96 CYS A N 1
ATOM 766 C CA . CYS A 1 96 ? 3.623 18.855 -15.239 1.00 45.25 96 CYS A CA 1
ATOM 767 C C . CYS A 1 96 ? 2.115 18.723 -14.941 1.00 45.25 96 CYS A C 1
ATOM 769 O O . CYS A 1 96 ? 1.595 19.545 -14.190 1.00 45.25 96 CYS A O 1
ATOM 771 N N . ASP A 1 97 ? 1.440 17.672 -15.417 1.00 46.50 97 ASP A N 1
ATOM 772 C CA . ASP A 1 97 ? 0.009 17.387 -15.207 1.00 46.50 97 ASP A CA 1
ATOM 773 C C . ASP A 1 97 ? -0.266 16.715 -13.859 1.00 46.50 97 ASP A C 1
ATOM 775 O O . ASP A 1 97 ? -1.275 17.008 -13.212 1.00 46.50 97 ASP A O 1
ATOM 779 N N . TRP A 1 98 ? 0.683 15.931 -13.333 1.00 48.09 98 TRP A N 1
ATOM 780 C CA . TRP A 1 98 ? 0.747 15.644 -11.890 1.00 48.09 98 TRP A CA 1
ATOM 781 C C . TRP A 1 98 ? 0.747 16.952 -11.068 1.00 48.09 98 TRP A C 1
ATOM 783 O O . TRP A 1 98 ? 0.238 17.014 -9.947 1.00 48.09 98 TRP A O 1
ATOM 793 N N . GLY A 1 99 ? 1.268 18.025 -11.671 1.00 41.97 99 GLY A N 1
ATOM 794 C CA . GLY A 1 99 ? 1.344 19.387 -11.161 1.00 41.97 99 GLY A CA 1
ATOM 795 C C . GLY A 1 99 ? 0.072 20.235 -11.271 1.00 41.97 99 GLY A C 1
ATOM 796 O O . GLY A 1 99 ? 0.086 21.328 -10.705 1.00 41.97 99 GLY A O 1
ATOM 797 N N . ILE A 1 100 ? -1.039 19.768 -11.863 1.00 40.41 100 ILE A N 1
ATOM 798 C CA . ILE A 1 100 ? -2.307 20.536 -11.834 1.00 40.41 100 ILE A CA 1
ATOM 799 C C . ILE A 1 100 ? -2.879 20.623 -10.402 1.00 40.41 100 ILE A C 1
ATOM 801 O O . ILE A 1 100 ? -3.655 21.531 -10.114 1.00 40.41 100 ILE A O 1
ATOM 805 N N . ASN A 1 101 ? -2.401 19.786 -9.464 1.00 43.09 101 ASN A N 1
ATOM 806 C CA . ASN A 1 101 ? -2.659 19.962 -8.027 1.00 43.09 101 ASN A CA 1
ATOM 807 C C . ASN A 1 101 ? -1.420 20.116 -7.119 1.00 43.09 101 ASN A C 1
ATOM 809 O O . ASN A 1 101 ? -1.617 20.486 -5.965 1.00 43.09 101 ASN A O 1
ATOM 813 N N . ASP A 1 102 ? -0.171 19.866 -7.553 1.00 43.47 102 ASP A N 1
ATOM 814 C CA . ASP A 1 102 ? 1.000 20.036 -6.662 1.00 43.47 102 ASP A CA 1
ATOM 815 C C . ASP A 1 102 ? 2.379 20.030 -7.389 1.00 43.47 102 ASP A C 1
ATOM 817 O O . ASP A 1 102 ? 3.172 19.089 -7.296 1.00 43.47 102 ASP A O 1
ATOM 821 N N . ILE A 1 103 ? 2.754 21.155 -8.017 1.00 46.69 103 ILE A N 1
ATOM 822 C CA . ILE A 1 103 ? 4.150 21.500 -8.409 1.00 46.69 103 ILE A CA 1
ATOM 823 C C . ILE A 1 103 ? 5.226 21.224 -7.317 1.00 46.69 103 ILE A C 1
ATOM 825 O O . ILE A 1 103 ? 6.387 20.952 -7.658 1.00 46.69 103 ILE A O 1
ATOM 829 N N . PRO A 1 104 ? 4.928 21.244 -6.002 1.00 50.53 104 PRO A N 1
ATOM 830 C CA . PRO A 1 104 ? 5.965 21.061 -5.000 1.00 50.53 104 PRO A CA 1
ATOM 831 C C . PRO A 1 104 ? 6.512 19.631 -4.848 1.00 50.53 104 PRO A C 1
ATOM 833 O O . PRO A 1 104 ? 7.715 19.483 -4.665 1.00 50.53 104 PRO A O 1
ATOM 836 N N . THR A 1 105 ? 5.707 18.562 -4.889 1.00 49.31 105 THR A N 1
ATOM 837 C CA . THR A 1 105 ? 6.177 17.241 -4.398 1.00 49.31 105 THR A CA 1
ATOM 838 C C . THR A 1 105 ? 7.086 16.483 -5.368 1.00 49.31 105 THR A C 1
ATOM 840 O O . THR A 1 105 ? 8.057 15.866 -4.933 1.00 49.31 105 THR A O 1
ATOM 843 N N . ALA A 1 106 ? 6.862 16.594 -6.674 1.00 52.34 106 ALA A N 1
ATOM 844 C CA . ALA A 1 106 ? 7.715 15.952 -7.677 1.00 52.34 106 ALA A CA 1
ATOM 845 C C . ALA A 1 106 ? 9.087 16.650 -7.747 1.00 52.34 106 ALA A C 1
ATOM 847 O O . ALA A 1 106 ? 10.143 16.015 -7.698 1.00 52.34 106 ALA A O 1
ATOM 848 N N . THR A 1 107 ? 9.067 17.988 -7.713 1.00 48.22 107 THR A N 1
ATOM 849 C CA . THR A 1 107 ? 10.257 18.835 -7.552 1.00 48.22 107 THR A CA 1
ATOM 850 C C . THR A 1 107 ? 11.006 18.520 -6.247 1.00 48.22 107 THR A C 1
ATOM 852 O O . THR A 1 107 ? 12.235 18.479 -6.239 1.00 48.22 107 THR A O 1
ATOM 855 N N . ARG A 1 108 ? 10.303 18.246 -5.134 1.00 61.81 108 ARG A N 1
ATOM 856 C CA . ARG A 1 108 ? 10.905 17.869 -3.833 1.00 61.81 108 ARG A CA 1
ATOM 857 C C . ARG A 1 108 ? 11.686 16.561 -3.897 1.00 61.81 108 ARG A C 1
ATOM 859 O O . ARG A 1 108 ? 12.779 16.500 -3.339 1.00 61.81 108 ARG A O 1
ATOM 866 N N . ILE A 1 109 ? 11.141 15.538 -4.556 1.00 55.38 109 ILE A N 1
ATOM 867 C CA . ILE A 1 109 ? 11.807 14.234 -4.688 1.00 55.38 109 ILE A CA 1
ATOM 868 C C . ILE A 1 109 ? 13.088 14.383 -5.515 1.00 55.38 109 ILE A C 1
ATOM 870 O O . ILE A 1 109 ? 14.139 13.914 -5.090 1.00 55.38 109 ILE A O 1
ATOM 874 N N . ASN A 1 110 ? 13.035 15.131 -6.622 1.00 54.59 110 ASN A N 1
ATOM 875 C CA . ASN A 1 110 ? 14.201 15.361 -7.482 1.00 54.59 110 ASN A CA 1
ATOM 876 C C . ASN A 1 110 ? 15.266 16.290 -6.869 1.00 54.59 110 ASN A C 1
ATOM 878 O O . ASN A 1 110 ? 16.433 16.200 -7.234 1.00 54.59 110 ASN A O 1
ATOM 882 N N . THR A 1 111 ? 14.896 17.192 -5.951 1.00 56.22 111 THR A N 1
ATOM 883 C CA . THR A 1 111 ? 15.836 18.160 -5.343 1.00 56.22 111 THR A CA 1
ATOM 884 C C . THR A 1 111 ? 16.354 17.754 -3.963 1.00 56.22 111 THR A C 1
ATOM 886 O O . THR A 1 111 ? 17.241 18.424 -3.433 1.00 56.22 111 THR A O 1
ATOM 889 N N . GLY A 1 112 ? 15.797 16.708 -3.341 1.00 52.94 112 GLY A N 1
ATOM 890 C CA . GLY A 1 112 ? 16.195 16.238 -2.008 1.00 52.94 112 GLY A CA 1
ATOM 891 C C . GLY A 1 112 ? 15.955 17.239 -0.866 1.00 52.94 112 GLY A C 1
ATOM 892 O O . GLY A 1 112 ? 16.397 17.009 0.260 1.00 52.94 112 GLY A O 1
ATOM 893 N N . LYS A 1 113 ? 15.268 18.364 -1.118 1.00 52.41 113 LYS A N 1
ATOM 894 C CA . LYS A 1 113 ? 15.014 19.411 -0.116 1.00 52.41 113 LYS A CA 1
ATOM 895 C C . LYS A 1 113 ? 13.753 19.103 0.692 1.00 52.41 113 LYS A C 1
ATOM 897 O O . LYS A 1 113 ? 12.640 19.104 0.166 1.00 52.41 113 LYS A O 1
ATOM 902 N N . SER A 1 114 ? 13.927 18.914 2.001 1.00 51.94 114 SER A N 1
ATOM 903 C CA . SER A 1 114 ? 12.833 18.825 2.975 1.00 51.94 114 SER A CA 1
ATOM 904 C C . SER A 1 114 ? 12.093 20.169 3.061 1.00 51.94 114 SER A C 1
ATOM 906 O O . SER A 1 114 ? 12.589 21.130 3.644 1.00 51.94 114 SER A O 1
ATOM 908 N N . SER A 1 115 ? 10.918 20.262 2.441 1.00 50.81 115 SER A N 1
ATOM 909 C CA . SER A 1 115 ? 9.967 21.372 2.600 1.00 50.81 115 SER A CA 1
ATOM 910 C C . SER A 1 115 ? 8.554 20.816 2.823 1.00 50.81 115 SER A C 1
ATOM 912 O O . SER A 1 115 ? 8.336 19.611 2.700 1.00 50.81 115 SER A O 1
ATOM 914 N N . ALA A 1 116 ? 7.609 21.674 3.227 1.00 59.47 116 ALA A N 1
ATOM 915 C CA . ALA A 1 116 ? 6.312 21.299 3.802 1.00 59.47 116 ALA A CA 1
ATOM 916 C C . ALA A 1 116 ? 5.556 20.192 3.032 1.00 59.47 116 ALA A C 1
ATOM 918 O O . ALA A 1 116 ? 5.129 20.397 1.903 1.00 59.47 116 ALA A O 1
ATOM 919 N N . VAL A 1 117 ? 5.339 19.039 3.676 1.00 71.62 117 VAL A N 1
ATOM 920 C CA . VAL A 1 117 ? 4.581 17.885 3.146 1.00 71.62 117 VAL A CA 1
ATOM 921 C C . VAL A 1 117 ? 3.186 18.302 2.656 1.00 71.62 117 VAL A C 1
ATOM 923 O O . VAL A 1 117 ? 2.524 19.095 3.335 1.00 71.62 117 VAL A O 1
ATOM 926 N N . SER A 1 118 ? 2.731 17.749 1.519 1.00 79.38 118 SER A N 1
ATOM 927 C CA . SER A 1 118 ? 1.402 18.042 0.961 1.00 79.38 118 SER A CA 1
ATOM 928 C C . SER A 1 118 ? 0.270 17.678 1.927 1.00 79.38 118 SER A C 1
ATOM 930 O O . SER A 1 118 ? 0.404 16.819 2.807 1.00 79.38 118 SER A O 1
ATOM 932 N N . ALA A 1 119 ? -0.867 18.357 1.772 1.00 85.88 119 ALA A N 1
ATOM 933 C CA . ALA A 1 119 ? -2.046 18.104 2.593 1.00 85.88 119 ALA A CA 1
ATOM 934 C C . ALA A 1 119 ? -2.573 16.671 2.405 1.00 85.88 119 ALA A C 1
ATOM 936 O O . ALA A 1 119 ? -2.997 16.054 3.382 1.00 85.88 119 ALA A O 1
ATOM 937 N N . GLN A 1 120 ? -2.482 16.129 1.185 1.00 87.88 120 GLN A N 1
ATOM 938 C CA . GLN A 1 120 ? -2.893 14.763 0.862 1.00 87.88 120 GLN A CA 1
ATOM 939 C C . GLN A 1 120 ? -2.099 13.719 1.655 1.00 87.88 120 GLN A C 1
ATOM 941 O O . GLN A 1 120 ? -2.699 12.934 2.381 1.00 87.88 120 GLN A O 1
ATOM 946 N N . LEU A 1 121 ? -0.761 13.777 1.637 1.00 90.88 121 LEU A N 1
ATOM 947 C CA . LEU A 1 121 ? 0.076 12.802 2.349 1.00 90.88 121 LEU A CA 1
ATOM 948 C C . LEU A 1 121 ? -0.193 12.812 3.863 1.00 90.88 121 LEU A C 1
ATOM 950 O O . LEU A 1 121 ? -0.312 11.759 4.494 1.00 90.88 121 LEU A O 1
ATOM 954 N N . LYS A 1 122 ? -0.343 14.003 4.462 1.00 92.75 122 LYS A N 1
ATOM 955 C CA . LYS A 1 122 ? -0.719 14.134 5.882 1.00 92.75 122 LYS A CA 1
ATOM 956 C C . LYS A 1 122 ? -2.092 13.520 6.149 1.00 92.75 122 LYS A C 1
ATOM 958 O O . LYS A 1 122 ? -2.240 12.754 7.096 1.00 92.75 122 LYS A O 1
ATOM 963 N N . SER A 1 123 ? -3.059 13.809 5.284 1.00 94.94 123 SER A N 1
ATOM 964 C CA . SER A 1 123 ? -4.415 13.268 5.363 1.00 94.94 123 SER A CA 1
ATOM 965 C C . SER A 1 123 ? -4.437 11.737 5.298 1.00 94.94 123 SER A C 1
ATOM 967 O O . SER A 1 123 ? -5.094 11.103 6.126 1.00 94.94 123 SER A O 1
ATOM 969 N N . SER A 1 124 ? -3.659 11.139 4.393 1.00 96.75 124 SER A N 1
ATOM 970 C CA . SER A 1 124 ? -3.497 9.687 4.260 1.00 96.75 124 SER A CA 1
ATOM 971 C C . SER A 1 124 ? -2.851 9.068 5.502 1.00 96.75 124 SER A C 1
ATOM 973 O O . SER A 1 124 ? -3.300 8.037 6.006 1.00 96.75 124 SER A O 1
ATOM 97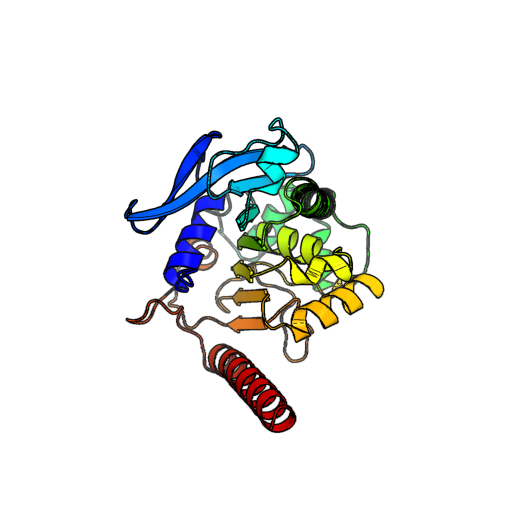5 N N . SER A 1 125 ? -1.856 9.739 6.092 1.00 97.94 125 SER A N 1
ATOM 976 C CA . SER A 1 125 ? -1.304 9.331 7.390 1.00 97.94 125 SER A CA 1
ATOM 977 C C . SER A 1 125 ? -2.355 9.346 8.501 1.00 97.94 125 SER A C 1
ATOM 979 O O . SER A 1 125 ? -2.393 8.423 9.319 1.00 97.94 125 SER A O 1
ATOM 981 N N . ASP A 1 126 ? -3.214 10.364 8.544 1.00 98.12 126 ASP A N 1
ATOM 982 C CA . ASP A 1 126 ? -4.304 10.434 9.517 1.00 98.12 126 ASP A CA 1
ATOM 983 C C . ASP A 1 126 ? -5.339 9.329 9.286 1.00 98.12 126 ASP A C 1
ATOM 985 O O . ASP A 1 126 ? -5.855 8.764 10.252 1.00 98.12 126 ASP A O 1
ATOM 989 N N . THR A 1 127 ? -5.608 8.956 8.032 1.00 98.62 127 THR A N 1
ATOM 990 C CA . THR A 1 127 ? -6.459 7.807 7.697 1.00 98.62 127 THR A CA 1
ATOM 991 C C . THR A 1 127 ? -5.907 6.507 8.270 1.00 98.62 127 THR A C 1
ATOM 993 O O . THR A 1 127 ? -6.639 5.825 8.990 1.00 98.62 127 THR A O 1
ATOM 996 N N . LEU A 1 128 ? -4.630 6.173 8.048 1.00 98.75 128 LEU A N 1
ATOM 997 C CA . LEU A 1 128 ? -4.030 4.964 8.634 1.00 98.75 128 LEU A CA 1
ATOM 998 C C . LEU A 1 128 ? -4.077 4.993 10.170 1.00 98.75 128 LEU A C 1
ATOM 1000 O O . LEU A 1 128 ? -4.460 4.004 10.799 1.00 98.75 128 LEU A O 1
ATOM 1004 N N . ASN A 1 129 ? -3.753 6.135 10.779 1.00 98.38 129 ASN A N 1
ATOM 1005 C CA . ASN A 1 129 ? -3.820 6.311 12.231 1.00 98.38 129 ASN A CA 1
ATOM 1006 C C . ASN A 1 129 ? -5.242 6.109 12.771 1.00 98.38 129 ASN A C 1
ATOM 1008 O O . ASN A 1 129 ? -5.430 5.504 13.829 1.00 98.38 129 ASN A O 1
ATOM 1012 N N . ASN A 1 130 ? -6.253 6.598 12.055 1.00 98.19 130 ASN A N 1
ATOM 1013 C CA . ASN A 1 130 ? -7.651 6.398 12.415 1.00 98.19 130 ASN A CA 1
ATOM 1014 C C . ASN A 1 130 ? -8.068 4.941 12.240 1.00 98.19 130 ASN A C 1
ATOM 1016 O O . ASN A 1 130 ? -8.699 4.409 13.139 1.00 98.19 130 ASN A O 1
ATOM 1020 N N . VAL A 1 131 ? -7.645 4.256 11.177 1.00 98.56 131 VAL A N 1
ATOM 1021 C CA . VAL A 1 131 ? -7.905 2.819 10.985 1.00 98.56 131 VAL A CA 1
ATOM 1022 C C . VAL A 1 131 ? -7.325 1.983 12.128 1.00 98.56 131 VAL A C 1
ATOM 1024 O O . VAL A 1 131 ? -8.005 1.097 12.647 1.00 98.56 131 VAL A O 1
ATOM 1027 N N . LEU A 1 132 ? -6.098 2.275 12.567 1.00 98.50 132 LEU A N 1
ATOM 1028 C CA . LEU A 1 132 ? -5.457 1.573 13.686 1.00 98.50 132 LEU A CA 1
ATOM 1029 C C . LEU A 1 132 ? -6.222 1.750 15.006 1.00 98.50 132 LEU A C 1
ATOM 1031 O O . LEU A 1 132 ? -6.337 0.794 15.776 1.00 98.50 132 LEU A O 1
ATOM 1035 N N . LYS A 1 133 ? -6.768 2.949 15.251 1.00 97.56 133 LYS A N 1
ATOM 1036 C CA . LYS A 1 133 ? -7.634 3.242 16.407 1.00 97.56 133 LYS A CA 1
ATOM 1037 C C . LYS A 1 133 ? -9.013 2.610 16.261 1.00 97.56 133 LYS A C 1
ATOM 1039 O O . LYS A 1 133 ? -9.554 2.073 17.226 1.00 97.56 133 LYS A O 1
ATOM 1044 N N . ASP A 1 134 ? -9.585 2.695 15.065 1.00 97.62 134 ASP A N 1
ATOM 1045 C CA . ASP A 1 134 ? -10.953 2.289 14.799 1.00 97.62 134 ASP A CA 1
ATOM 1046 C C . ASP A 1 134 ? -11.087 0.772 14.875 1.00 97.62 134 ASP A C 1
ATOM 1048 O O . ASP A 1 134 ? -12.070 0.293 15.434 1.00 97.62 134 ASP A O 1
ATOM 1052 N N . TYR A 1 135 ? -10.084 0.031 14.403 1.00 98.19 135 TYR A N 1
ATOM 1053 C CA . TYR A 1 135 ? -10.057 -1.430 14.378 1.00 98.19 135 TYR A CA 1
ATOM 1054 C C . TYR A 1 135 ? -8.871 -1.955 15.203 1.00 98.19 135 TYR A C 1
ATOM 1056 O O . TYR A 1 135 ? -7.873 -2.430 14.653 1.00 98.19 135 TYR A O 1
ATOM 1064 N N . PRO A 1 136 ? -8.949 -1.916 16.544 1.00 97.12 136 PRO A N 1
ATOM 1065 C CA . PRO A 1 136 ? -7.802 -2.091 17.435 1.00 97.12 136 PRO A CA 1
ATOM 1066 C C . PRO A 1 136 ? -7.264 -3.522 17.522 1.00 97.12 136 PRO A C 1
ATOM 1068 O O . PRO A 1 136 ? -6.295 -3.726 18.238 1.00 97.12 136 PRO A O 1
ATOM 1071 N N . ASN A 1 137 ? -7.814 -4.499 16.793 1.00 96.94 137 ASN A N 1
ATOM 1072 C CA . ASN A 1 137 ? -7.295 -5.875 16.730 1.00 96.94 137 ASN A CA 1
ATOM 1073 C C . ASN A 1 137 ? -6.968 -6.353 15.303 1.00 96.94 137 ASN A C 1
ATOM 1075 O O . ASN A 1 137 ? -6.517 -7.484 15.128 1.00 96.94 137 ASN A O 1
ATOM 1079 N N . ALA A 1 138 ? -7.184 -5.513 14.289 1.00 97.44 138 ALA A N 1
ATOM 1080 C CA . ALA A 1 138 ? -7.004 -5.876 12.892 1.00 97.44 138 ALA A CA 1
ATOM 1081 C C . ALA A 1 138 ? -5.544 -5.831 12.410 1.00 97.44 138 ALA A C 1
ATOM 1083 O O . ALA A 1 138 ? -4.808 -4.879 12.677 1.00 97.44 138 ALA A O 1
ATOM 1084 N N . LYS A 1 139 ? -5.119 -6.821 11.635 1.00 97.25 139 LYS A N 1
ATOM 1085 C CA . LYS A 1 139 ? -3.937 -6.722 10.779 1.00 97.25 139 LYS A CA 1
ATOM 1086 C C . LYS A 1 139 ? -4.259 -5.861 9.556 1.00 97.25 139 LYS A C 1
ATOM 1088 O O . LYS A 1 139 ? -5.359 -5.946 9.019 1.00 97.25 139 LYS A O 1
ATOM 1093 N N . ILE A 1 140 ? -3.328 -5.000 9.157 1.00 98.25 140 ILE A N 1
ATOM 1094 C CA . ILE A 1 140 ? -3.548 -3.988 8.121 1.00 98.25 140 ILE A CA 1
ATOM 1095 C C . ILE A 1 140 ? -2.756 -4.349 6.867 1.00 98.25 140 ILE A C 1
ATOM 1097 O O . ILE A 1 140 ? -1.543 -4.574 6.938 1.00 98.25 140 ILE A O 1
ATOM 1101 N N . HIS A 1 141 ? -3.454 -4.363 5.737 1.00 98.38 141 HIS A N 1
ATOM 1102 C CA . HIS A 1 141 ? -2.887 -4.408 4.398 1.00 98.38 141 HIS A CA 1
ATOM 1103 C C . HIS A 1 141 ? -3.062 -3.051 3.725 1.00 98.38 141 HIS A C 1
ATOM 1105 O O . HIS A 1 141 ? -4.120 -2.437 3.852 1.00 98.38 141 HIS A O 1
ATOM 1111 N N . ILE A 1 142 ? -2.038 -2.580 3.022 1.00 98.81 142 ILE A N 1
ATOM 1112 C CA . ILE A 1 142 ? -2.059 -1.279 2.347 1.00 98.81 142 ILE A CA 1
ATOM 1113 C C . ILE A 1 142 ? -1.698 -1.484 0.882 1.00 98.81 142 ILE A C 1
ATOM 1115 O O . ILE A 1 142 ? -0.715 -2.156 0.575 1.00 98.81 142 ILE A O 1
ATOM 1119 N N . TYR A 1 143 ? -2.480 -0.892 -0.008 1.00 98.81 143 TYR A N 1
ATOM 1120 C CA . TYR A 1 143 ? -2.216 -0.866 -1.439 1.00 98.81 143 TYR A CA 1
ATOM 1121 C C . TYR A 1 143 ? -2.278 0.572 -1.933 1.00 98.81 143 TYR A C 1
ATOM 1123 O O . TYR A 1 143 ? -3.056 1.377 -1.410 1.00 98.81 143 TYR A O 1
ATOM 1131 N N . GLY A 1 144 ? -1.460 0.880 -2.929 1.00 97.62 144 GLY A N 1
ATOM 1132 C CA . GLY A 1 144 ? -1.545 2.150 -3.631 1.00 97.62 144 GLY A CA 1
ATOM 1133 C C . GLY A 1 144 ? -0.747 2.138 -4.923 1.00 97.62 144 GLY A C 1
ATOM 1134 O O . GLY A 1 144 ? 0.355 1.581 -4.976 1.00 97.62 144 GLY A O 1
ATOM 1135 N N . HIS A 1 145 ? -1.290 2.772 -5.950 1.00 95.75 145 HIS A N 1
ATOM 1136 C CA . HIS A 1 145 ? -0.632 2.976 -7.230 1.00 95.75 145 HIS A CA 1
ATOM 1137 C C . HIS A 1 145 ? -0.380 4.469 -7.494 1.00 95.75 145 HIS A C 1
ATOM 1139 O O . HIS A 1 145 ? -1.118 5.338 -7.021 1.00 95.75 145 HIS A O 1
ATOM 1145 N N . SER A 1 146 ? 0.687 4.790 -8.234 1.00 91.38 146 SER A N 1
ATOM 1146 C CA . SER A 1 146 ? 1.040 6.171 -8.593 1.00 91.38 146 SER A CA 1
ATOM 1147 C C . SER A 1 146 ? 1.155 7.075 -7.347 1.00 91.38 146 SER A C 1
ATOM 1149 O O . SER A 1 146 ? 1.883 6.742 -6.409 1.00 91.38 146 SER A O 1
ATOM 1151 N N . LEU A 1 147 ? 0.424 8.193 -7.269 1.00 88.44 147 LEU A N 1
ATOM 1152 C CA . LEU A 1 147 ? 0.380 9.052 -6.075 1.00 88.44 147 LEU A CA 1
ATOM 1153 C C . LEU A 1 147 ? -0.115 8.316 -4.809 1.00 88.44 147 LEU A C 1
ATOM 1155 O O . LEU A 1 147 ? 0.391 8.574 -3.717 1.00 88.44 147 LEU A O 1
ATOM 1159 N N . GLY A 1 148 ? -1.020 7.340 -4.943 1.00 93.69 148 GLY A N 1
ATOM 1160 C CA . GLY A 1 148 ? -1.529 6.542 -3.821 1.00 93.69 148 GLY A CA 1
ATOM 1161 C C . GLY A 1 148 ? -0.446 5.679 -3.159 1.00 93.69 148 GLY A C 1
ATOM 1162 O O . GLY A 1 148 ? -0.506 5.381 -1.964 1.00 93.69 148 GLY A O 1
ATOM 1163 N N . SER A 1 149 ? 0.614 5.329 -3.896 1.00 96.44 149 SER A N 1
ATOM 1164 C CA . SER A 1 149 ? 1.801 4.696 -3.310 1.00 96.44 149 SER A CA 1
ATOM 1165 C C . SER A 1 149 ? 2.520 5.642 -2.343 1.00 96.44 149 SER A C 1
ATOM 1167 O O . SER A 1 149 ? 2.914 5.228 -1.251 1.00 96.44 149 SER A O 1
ATOM 1169 N N . MET A 1 150 ? 2.641 6.927 -2.684 1.00 93.75 150 MET A N 1
ATOM 1170 C CA . MET A 1 150 ? 3.260 7.909 -1.792 1.00 93.75 150 MET A CA 1
ATOM 1171 C C . MET A 1 150 ? 2.422 8.145 -0.539 1.00 93.75 150 MET A C 1
ATOM 1173 O O . MET A 1 150 ? 2.984 8.265 0.550 1.00 93.75 150 MET A O 1
ATOM 1177 N N . ASP A 1 151 ? 1.095 8.164 -0.678 1.00 95.56 151 ASP A N 1
ATOM 1178 C CA . ASP A 1 151 ? 0.157 8.228 0.445 1.00 95.56 151 ASP A CA 1
ATOM 1179 C C . ASP A 1 151 ? 0.423 7.108 1.454 1.00 95.56 151 ASP A C 1
ATOM 1181 O O . ASP A 1 151 ? 0.622 7.361 2.648 1.00 95.56 151 ASP A O 1
ATOM 1185 N N . GLY A 1 152 ? 0.514 5.869 0.968 1.00 98.06 152 GLY A N 1
ATOM 1186 C CA . GLY A 1 152 ? 0.828 4.712 1.798 1.00 98.06 152 GLY A CA 1
ATOM 1187 C C . GLY A 1 152 ? 2.239 4.756 2.390 1.00 98.06 152 GLY A C 1
ATOM 1188 O O . GLY A 1 152 ? 2.405 4.497 3.585 1.00 98.06 152 GLY A O 1
ATOM 1189 N N . GLN A 1 153 ? 3.252 5.121 1.601 1.00 98.06 153 GLN A N 1
ATOM 1190 C CA . GLN A 1 153 ? 4.633 5.277 2.073 1.00 98.06 153 GLN A CA 1
ATOM 1191 C C . GLN A 1 153 ? 4.732 6.313 3.200 1.00 98.06 153 GLN A C 1
ATOM 1193 O O . GLN A 1 153 ? 5.359 6.055 4.232 1.00 98.06 153 GLN A O 1
ATOM 1198 N N . TYR A 1 154 ? 4.089 7.473 3.038 1.00 97.19 154 TYR A N 1
ATOM 1199 C CA . TYR A 1 154 ? 4.106 8.534 4.040 1.00 97.19 154 TYR A CA 1
ATOM 1200 C C . TYR A 1 154 ? 3.338 8.113 5.291 1.00 97.19 154 TYR A C 1
ATOM 1202 O O . TYR A 1 154 ? 3.828 8.307 6.404 1.00 97.19 154 TYR A O 1
ATOM 1210 N N . ALA A 1 155 ? 2.174 7.479 5.136 1.00 98.44 155 ALA A N 1
ATOM 1211 C CA . ALA A 1 155 ? 1.404 6.955 6.258 1.00 98.44 155 ALA A CA 1
ATOM 1212 C C . ALA A 1 155 ? 2.214 5.947 7.090 1.00 98.44 155 ALA A C 1
ATOM 1214 O O . ALA A 1 155 ? 2.267 6.053 8.316 1.00 98.44 155 ALA A O 1
ATOM 1215 N N . LEU A 1 156 ? 2.912 5.016 6.433 1.00 98.56 156 LEU A N 1
ATOM 1216 C CA . LEU A 1 156 ? 3.786 4.045 7.093 1.00 98.56 156 LEU A CA 1
ATOM 1217 C C . LEU A 1 156 ? 4.950 4.712 7.835 1.00 98.56 156 LEU A C 1
ATOM 1219 O O . LEU A 1 156 ? 5.244 4.348 8.974 1.00 98.56 156 LEU A O 1
ATOM 1223 N N . ALA A 1 157 ? 5.590 5.715 7.232 1.00 97.62 157 ALA A N 1
ATOM 1224 C CA . ALA A 1 157 ? 6.708 6.432 7.846 1.00 97.62 157 ALA A CA 1
ATOM 1225 C C . ALA A 1 157 ? 6.317 7.208 9.123 1.00 97.62 157 ALA A C 1
ATOM 1227 O O . ALA A 1 157 ? 7.190 7.550 9.922 1.00 97.62 157 ALA A O 1
ATOM 1228 N N . ASN A 1 158 ? 5.024 7.474 9.335 1.00 97.62 158 ASN A N 1
ATOM 1229 C CA . ASN A 1 158 ? 4.492 8.191 10.501 1.00 97.62 158 ASN A CA 1
ATOM 1230 C C . ASN A 1 158 ? 3.874 7.279 11.576 1.00 97.62 158 ASN A C 1
ATOM 1232 O O . ASN A 1 158 ? 3.326 7.784 12.559 1.00 97.62 158 ASN A O 1
ATOM 1236 N N . LEU A 1 159 ? 3.980 5.955 11.429 1.00 97.62 159 LEU A N 1
ATOM 1237 C CA . LEU A 1 159 ? 3.539 5.003 12.449 1.00 97.62 159 LEU A CA 1
ATOM 1238 C C . LEU A 1 159 ? 4.270 5.197 13.781 1.00 97.62 159 LEU A C 1
ATOM 1240 O O . LEU A 1 159 ? 5.419 5.640 13.843 1.00 97.62 159 LEU A O 1
ATOM 1244 N N . LYS A 1 160 ? 3.641 4.772 14.876 1.00 95.69 160 LYS A N 1
ATOM 1245 C CA . LYS A 1 160 ? 4.329 4.574 16.157 1.00 95.69 160 LYS A CA 1
ATOM 1246 C C . LYS A 1 160 ? 4.972 3.192 16.203 1.00 95.69 160 LYS A C 1
ATOM 1248 O O . LYS A 1 160 ? 4.455 2.221 15.658 1.00 95.69 160 LYS A O 1
ATOM 1253 N N . LYS A 1 161 ? 6.064 3.058 16.965 1.00 91.12 161 LYS A N 1
ATOM 1254 C CA . LYS A 1 161 ? 6.821 1.795 17.080 1.00 91.12 161 LYS A CA 1
ATOM 1255 C C . LYS A 1 161 ? 5.960 0.593 17.518 1.00 91.12 161 LYS A C 1
ATOM 1257 O O . LYS A 1 161 ? 6.161 -0.516 17.035 1.00 91.12 161 LYS A O 1
ATOM 1262 N N . GLY A 1 162 ? 4.983 0.807 18.404 1.00 92.56 162 GLY A N 1
ATOM 1263 C CA . GLY A 1 162 ? 4.056 -0.249 18.838 1.00 92.56 162 GLY A CA 1
ATOM 1264 C C . GLY A 1 162 ? 3.058 -0.688 17.757 1.00 92.56 162 GLY A C 1
ATOM 1265 O O . GLY A 1 162 ? 2.586 -1.824 17.768 1.00 92.56 162 GLY A O 1
ATOM 1266 N N . GLU A 1 163 ? 2.775 0.185 16.791 1.00 95.62 163 GLU A N 1
ATOM 1267 C CA . GLU A 1 163 ? 1.794 -0.051 15.731 1.00 95.62 163 GLU A CA 1
ATOM 1268 C C . GLU A 1 163 ? 2.381 -0.853 14.571 1.00 95.62 163 GLU A C 1
ATOM 1270 O O . GLU A 1 163 ? 1.613 -1.512 13.873 1.00 95.62 163 GLU A O 1
ATOM 1275 N N . LEU A 1 164 ? 3.715 -0.898 14.395 1.00 93.50 164 LEU A N 1
ATOM 1276 C CA . LEU A 1 164 ? 4.330 -1.659 13.297 1.00 93.50 164 LEU A CA 1
ATOM 1277 C C . LEU A 1 164 ? 3.768 -3.068 13.240 1.00 93.50 164 LEU A C 1
ATOM 1279 O O . LEU A 1 164 ? 3.371 -3.511 12.167 1.00 93.50 164 LEU A O 1
ATOM 1283 N N . SER A 1 165 ? 3.722 -3.776 14.375 1.00 94.88 165 SER A N 1
ATOM 1284 C CA . SER A 1 165 ? 3.293 -5.182 14.465 1.00 94.88 165 SER A CA 1
ATOM 1285 C C . SER A 1 165 ? 1.914 -5.455 13.842 1.00 94.88 165 SER A C 1
ATOM 1287 O O . SER A 1 165 ? 1.594 -6.604 13.526 1.00 94.88 165 SER A O 1
ATOM 1289 N N . ARG A 1 166 ? 1.100 -4.411 13.650 1.00 96.81 166 ARG A N 1
ATOM 1290 C CA . ARG A 1 166 ? -0.228 -4.450 13.036 1.00 96.81 166 ARG A CA 1
ATOM 1291 C C . ARG A 1 166 ? -0.202 -4.385 11.519 1.00 96.81 166 ARG A C 1
ATOM 1293 O O . ARG A 1 166 ? -1.151 -4.863 10.912 1.00 96.81 166 ARG A O 1
ATOM 1300 N N . ILE A 1 167 ? 0.863 -3.879 10.914 1.00 97.62 167 ILE A N 1
ATOM 1301 C CA . ILE A 1 167 ? 1.057 -3.928 9.467 1.00 97.62 167 ILE A CA 1
ATOM 1302 C C . ILE A 1 167 ? 1.457 -5.351 9.074 1.00 97.62 167 ILE A C 1
ATOM 1304 O O . ILE A 1 167 ? 2.412 -5.912 9.628 1.00 97.62 167 ILE A O 1
ATOM 1308 N N . ASN A 1 168 ? 0.686 -5.926 8.154 1.00 95.69 168 ASN A N 1
ATOM 1309 C CA . ASN A 1 168 ? 0.874 -7.280 7.639 1.00 95.69 168 ASN A CA 1
ATOM 1310 C C . ASN A 1 168 ? 1.513 -7.281 6.249 1.00 95.69 168 ASN A C 1
ATOM 1312 O O . ASN A 1 168 ? 2.313 -8.157 5.947 1.00 95.69 168 ASN A O 1
ATOM 1316 N N . GLY A 1 169 ? 1.197 -6.279 5.429 1.00 96.88 169 GLY A N 1
ATOM 1317 C CA . GLY A 1 169 ? 1.811 -6.092 4.122 1.00 96.88 169 GLY A CA 1
ATOM 1318 C C . GLY A 1 169 ? 1.441 -4.743 3.519 1.00 96.88 169 GLY A C 1
ATOM 1319 O O . GLY A 1 169 ? 0.322 -4.266 3.712 1.00 96.88 169 GLY A O 1
ATOM 1320 N N . ALA A 1 170 ? 2.367 -4.131 2.794 1.00 98.44 170 ALA A N 1
ATOM 1321 C CA . ALA A 1 170 ? 2.113 -2.944 1.996 1.00 98.44 170 ALA A CA 1
ATOM 1322 C C . ALA A 1 170 ? 2.696 -3.124 0.595 1.00 98.44 170 ALA A C 1
ATOM 1324 O O . ALA A 1 170 ? 3.854 -3.519 0.458 1.00 98.44 170 ALA A O 1
ATOM 1325 N N . TYR A 1 171 ? 1.886 -2.853 -0.423 1.00 98.56 171 TYR A N 1
ATOM 1326 C CA . TYR A 1 171 ? 2.204 -3.137 -1.817 1.00 98.56 171 TYR A CA 1
ATOM 1327 C C . TYR A 1 171 ? 1.944 -1.895 -2.656 1.00 98.56 171 TYR A C 1
ATOM 1329 O O . TYR A 1 171 ? 0.806 -1.443 -2.800 1.00 98.56 171 TYR A O 1
ATOM 1337 N N . PHE A 1 172 ? 3.023 -1.340 -3.180 1.00 98.56 172 PHE A N 1
ATOM 1338 C CA . PHE A 1 172 ? 3.028 -0.080 -3.892 1.00 98.56 172 PHE A CA 1
ATOM 1339 C C . PHE A 1 172 ? 3.459 -0.293 -5.331 1.00 98.56 172 PHE A C 1
ATOM 1341 O O . PHE A 1 172 ? 4.435 -0.997 -5.579 1.00 98.56 172 PHE A O 1
ATOM 1348 N N . TYR A 1 173 ? 2.745 0.318 -6.267 1.00 98.00 173 TYR A N 1
ATOM 1349 C CA . TYR A 1 173 ? 2.950 0.103 -7.696 1.00 98.00 173 TYR A CA 1
ATOM 1350 C C . TYR A 1 173 ? 3.186 1.430 -8.393 1.00 98.00 173 TYR A C 1
ATOM 1352 O O . TYR A 1 173 ? 2.408 2.366 -8.212 1.00 98.00 173 TYR A O 1
ATOM 1360 N N . GLN A 1 174 ? 4.252 1.506 -9.185 1.00 94.81 174 GLN A N 1
ATOM 1361 C CA . GLN A 1 174 ? 4.511 2.628 -10.090 1.00 94.81 174 GLN A CA 1
ATOM 1362 C C . GLN A 1 174 ? 4.477 4.007 -9.404 1.00 94.81 174 GLN A C 1
ATOM 1364 O O . GLN A 1 174 ? 4.102 5.013 -9.995 1.00 94.81 174 GLN A O 1
ATOM 1369 N N . GLY A 1 175 ? 4.821 4.065 -8.116 1.00 91.44 175 GLY A N 1
ATOM 1370 C CA . GLY A 1 175 ? 4.789 5.298 -7.335 1.00 91.44 175 GLY A CA 1
ATOM 1371 C C . GLY A 1 175 ? 6.183 5.877 -7.119 1.00 91.44 175 GLY A C 1
ATOM 1372 O O . GLY A 1 175 ? 7.134 5.106 -7.049 1.00 91.44 175 GLY A O 1
ATOM 1373 N N . PRO A 1 176 ? 6.325 7.201 -6.951 1.00 89.31 176 PRO A N 1
ATOM 1374 C CA . PRO A 1 176 ? 7.589 7.820 -6.552 1.00 89.31 176 PRO A CA 1
ATOM 1375 C C . PRO A 1 176 ? 8.105 7.355 -5.177 1.00 89.31 176 PRO A C 1
ATOM 1377 O O . PRO A 1 176 ? 7.320 7.088 -4.264 1.00 89.31 176 PRO A O 1
ATOM 1380 N N . ASN A 1 177 ? 9.427 7.354 -4.981 1.00 92.00 177 ASN A N 1
ATOM 1381 C CA . ASN A 1 177 ? 10.067 7.136 -3.678 1.00 92.00 177 ASN A CA 1
ATOM 1382 C C . ASN A 1 177 ? 10.147 8.440 -2.875 1.00 92.00 177 ASN A C 1
ATOM 1384 O O . ASN A 1 177 ? 10.880 9.361 -3.241 1.00 92.00 177 ASN A O 1
ATOM 1388 N N . ILE A 1 178 ? 9.476 8.503 -1.725 1.00 90.94 178 ILE A N 1
ATOM 1389 C CA . ILE A 1 178 ? 9.491 9.709 -0.878 1.00 90.94 178 ILE A CA 1
ATOM 1390 C C . ILE A 1 178 ? 10.599 9.708 0.184 1.00 90.94 178 ILE A C 1
ATOM 1392 O O . ILE A 1 178 ? 10.665 10.631 0.993 1.00 90.94 178 ILE A O 1
ATOM 1396 N N . TYR A 1 179 ? 11.471 8.693 0.231 1.00 93.12 179 TYR A N 1
ATOM 1397 C CA . TYR A 1 179 ? 12.456 8.541 1.313 1.00 93.12 179 TYR A CA 1
ATOM 1398 C C . TYR A 1 179 ? 13.294 9.806 1.561 1.00 93.12 179 TYR A C 1
ATOM 1400 O O . TYR A 1 179 ? 13.500 10.212 2.711 1.00 93.12 179 TYR A O 1
ATOM 1408 N N . ALA A 1 180 ? 13.763 10.451 0.489 1.00 88.38 180 ALA A N 1
ATOM 1409 C CA . ALA A 1 180 ? 14.606 11.640 0.574 1.00 88.38 180 ALA A CA 1
ATOM 1410 C C . ALA A 1 180 ? 13.914 12.805 1.305 1.00 88.38 180 ALA A C 1
ATOM 1412 O O . ALA A 1 180 ? 14.580 13.571 2.002 1.00 88.38 180 ALA A O 1
ATOM 1413 N N . THR A 1 181 ? 12.582 12.894 1.227 1.00 84.31 181 THR A N 1
ATOM 1414 C CA . THR A 1 181 ? 11.793 13.978 1.829 1.00 84.31 181 THR A CA 1
ATOM 1415 C C . THR A 1 181 ? 11.450 13.732 3.300 1.00 84.31 181 THR A C 1
ATOM 1417 O O . THR A 1 181 ? 10.831 14.585 3.934 1.00 84.31 181 THR A O 1
ATOM 1420 N N . LEU A 1 182 ? 11.793 12.564 3.852 1.00 90.50 182 LEU A N 1
ATOM 1421 C CA . LEU A 1 182 ? 11.456 12.195 5.224 1.00 90.50 182 LEU A CA 1
ATOM 1422 C C . LEU A 1 182 ? 12.375 12.862 6.257 1.00 90.50 182 LEU A C 1
ATOM 1424 O O . LEU A 1 182 ? 13.590 12.986 6.071 1.00 90.50 182 LEU A O 1
ATOM 1428 N N . SER A 1 183 ? 11.792 13.210 7.405 1.00 91.69 183 SER A N 1
ATOM 1429 C CA . SER A 1 183 ? 12.531 13.621 8.605 1.00 91.69 183 SER A CA 1
ATOM 1430 C C . SER A 1 183 ? 13.364 12.470 9.186 1.00 91.69 183 SER A C 1
ATOM 1432 O O . SER A 1 183 ? 13.101 11.299 8.913 1.00 91.69 183 SER A O 1
ATOM 1434 N N . ALA A 1 184 ? 14.336 12.781 10.049 1.00 94.25 184 ALA A N 1
ATOM 1435 C CA . ALA A 1 184 ? 15.157 11.766 10.718 1.00 94.25 184 ALA A CA 1
ATOM 1436 C C . ALA A 1 184 ? 14.309 10.721 11.473 1.00 94.25 184 ALA A C 1
ATOM 1438 O O . ALA A 1 184 ? 14.488 9.522 11.284 1.00 94.25 184 ALA A O 1
ATOM 1439 N N . LYS A 1 185 ? 13.296 11.171 12.226 1.00 94.38 185 LYS A N 1
ATOM 1440 C CA . LYS A 1 185 ? 12.370 10.290 12.957 1.00 94.38 185 LYS A CA 1
ATOM 1441 C C . LYS A 1 185 ? 11.570 9.365 12.032 1.00 94.38 185 LYS A C 1
ATOM 1443 O O . LYS A 1 185 ? 11.359 8.197 12.343 1.00 94.38 185 LYS A O 1
ATOM 1448 N N . GLN A 1 186 ? 11.126 9.877 10.885 1.00 96.38 186 GLN A N 1
ATOM 1449 C CA . GLN A 1 186 ? 10.445 9.062 9.875 1.00 96.38 186 GLN A CA 1
ATOM 1450 C C . GLN A 1 186 ? 11.405 8.044 9.242 1.00 96.38 186 GLN A C 1
ATOM 1452 O O . GLN A 1 186 ? 11.017 6.906 8.999 1.00 96.38 186 GLN A O 1
ATOM 1457 N N . LYS A 1 187 ? 12.676 8.401 9.030 1.00 96.25 187 LYS A N 1
ATOM 1458 C CA . LYS A 1 187 ? 13.697 7.474 8.517 1.00 96.25 187 LYS A CA 1
ATOM 1459 C C . LYS A 1 187 ? 14.017 6.343 9.502 1.00 96.25 187 LYS A C 1
ATOM 1461 O O . LYS A 1 187 ? 14.170 5.207 9.062 1.00 96.25 187 LYS A O 1
ATOM 1466 N N . GLU A 1 188 ? 14.032 6.603 10.811 1.00 95.94 188 GLU A N 1
ATOM 1467 C CA . GLU A 1 188 ? 14.135 5.550 11.841 1.00 95.94 188 GLU A CA 1
ATOM 1468 C C . GLU A 1 188 ? 12.950 4.574 11.781 1.00 95.94 188 GLU A C 1
ATOM 1470 O O . GLU A 1 188 ? 13.121 3.355 11.858 1.00 95.94 188 GLU A O 1
ATOM 1475 N N . MET A 1 189 ? 11.736 5.102 11.593 1.00 96.75 189 MET A N 1
ATOM 1476 C CA . MET A 1 189 ? 10.537 4.287 11.398 1.00 96.75 189 MET A CA 1
ATOM 1477 C C . MET A 1 189 ? 10.644 3.418 10.140 1.00 96.75 189 MET A C 1
ATOM 1479 O O . MET A 1 189 ? 10.378 2.216 10.187 1.00 96.75 189 MET A O 1
ATOM 1483 N N . VAL A 1 190 ? 11.108 3.995 9.030 1.00 96.62 190 VAL A N 1
ATOM 1484 C CA . VAL A 1 190 ? 11.367 3.262 7.783 1.00 96.62 190 VAL A CA 1
ATOM 1485 C C . VAL A 1 190 ? 12.423 2.178 7.977 1.00 96.62 190 VAL A C 1
ATOM 1487 O O . VAL A 1 190 ? 12.236 1.067 7.495 1.00 96.62 190 VAL A O 1
ATOM 1490 N N . GLN A 1 191 ? 13.497 2.434 8.725 1.00 96.06 191 GLN A N 1
ATOM 1491 C CA . GLN A 1 191 ? 14.492 1.406 9.033 1.00 96.06 191 GLN A CA 1
ATOM 1492 C C . GLN A 1 191 ? 13.859 0.215 9.772 1.00 96.06 191 GLN A C 1
ATOM 1494 O O . GLN A 1 191 ? 14.112 -0.940 9.420 1.00 96.06 191 GLN A O 1
ATOM 1499 N N . ALA A 1 192 ? 12.993 0.483 10.754 1.00 95.12 192 ALA A N 1
ATOM 1500 C CA . ALA A 1 192 ? 12.267 -0.558 11.477 1.00 95.12 192 ALA A CA 1
ATOM 1501 C C . ALA A 1 192 ? 11.275 -1.324 10.579 1.00 95.12 192 ALA A C 1
ATOM 1503 O O . ALA A 1 192 ? 11.145 -2.542 10.711 1.00 95.12 192 ALA A O 1
ATOM 1504 N N . LEU A 1 193 ? 10.601 -0.639 9.649 1.00 94.56 193 LEU A N 1
ATOM 1505 C CA . LEU A 1 193 ? 9.728 -1.260 8.645 1.00 94.56 193 LEU A CA 1
ATOM 1506 C C . LEU A 1 193 ? 10.517 -2.144 7.670 1.00 94.56 193 LEU A C 1
ATOM 1508 O O . LEU A 1 193 ? 10.134 -3.290 7.434 1.00 94.56 193 LEU A O 1
ATOM 1512 N N . ASN A 1 194 ? 11.644 -1.652 7.156 1.00 93.94 194 ASN A N 1
ATOM 1513 C CA . ASN A 1 194 ? 12.500 -2.369 6.210 1.00 93.94 194 ASN A CA 1
ATOM 1514 C C . ASN A 1 194 ? 13.068 -3.650 6.822 1.00 93.94 194 ASN A C 1
ATOM 1516 O O . ASN A 1 194 ? 13.136 -4.672 6.143 1.00 93.94 194 ASN A O 1
ATOM 1520 N N . GLY A 1 195 ? 13.408 -3.628 8.115 1.00 91.44 195 GLY A N 1
ATOM 1521 C CA . GLY A 1 195 ? 13.866 -4.812 8.849 1.00 91.44 195 GLY A CA 1
ATOM 1522 C C . GLY A 1 195 ? 12.824 -5.931 8.972 1.00 91.44 195 GLY A C 1
ATOM 1523 O O . GLY A 1 195 ? 13.178 -7.038 9.377 1.00 91.44 195 GLY A O 1
ATOM 1524 N N . ARG A 1 196 ? 11.555 -5.659 8.635 1.00 90.44 196 ARG A N 1
ATOM 1525 C CA . ARG A 1 196 ? 10.463 -6.640 8.658 1.00 90.44 196 ARG A CA 1
ATOM 1526 C C . ARG A 1 196 ? 10.115 -7.237 7.302 1.00 90.44 196 ARG A C 1
ATOM 1528 O O . ARG A 1 196 ? 9.340 -8.181 7.291 1.00 90.44 196 ARG A O 1
ATOM 1535 N N . HIS A 1 197 ? 10.639 -6.699 6.200 1.00 92.56 197 HIS A N 1
ATOM 1536 C CA . HIS A 1 197 ? 10.410 -7.239 4.852 1.00 92.56 197 HIS A CA 1
ATOM 1537 C C . HIS A 1 197 ? 8.916 -7.390 4.475 1.00 92.56 197 HIS A C 1
ATOM 1539 O O . HIS A 1 197 ? 8.522 -8.363 3.845 1.00 92.56 197 HIS A O 1
ATOM 1545 N N . ILE A 1 198 ? 8.074 -6.422 4.871 1.00 92.81 198 ILE A N 1
ATOM 1546 C CA . ILE A 1 198 ? 6.611 -6.428 4.628 1.00 92.81 198 ILE A CA 1
ATOM 1547 C C . ILE A 1 198 ? 6.117 -5.298 3.713 1.00 92.81 198 ILE A C 1
ATOM 1549 O O . ILE A 1 198 ? 4.916 -5.175 3.490 1.00 92.81 198 ILE A O 1
ATOM 1553 N N . VAL A 1 199 ? 7.009 -4.436 3.226 1.00 97.06 199 VAL A N 1
ATOM 1554 C CA . VAL A 1 199 ? 6.669 -3.305 2.349 1.00 97.06 199 VAL A CA 1
ATOM 1555 C C . VAL A 1 199 ? 7.377 -3.517 1.020 1.00 97.06 199 VAL A C 1
ATOM 1557 O O . VAL A 1 199 ? 8.585 -3.744 1.021 1.00 97.06 199 VAL A O 1
ATOM 1560 N N . PHE A 1 200 ? 6.655 -3.431 -0.092 1.00 97.25 200 PHE A N 1
ATOM 1561 C CA . PHE A 1 200 ? 7.161 -3.722 -1.432 1.00 97.25 200 PHE A CA 1
ATOM 1562 C C . PHE A 1 200 ? 6.781 -2.597 -2.394 1.00 97.25 200 PHE A C 1
ATOM 1564 O O . PHE A 1 200 ? 5.624 -2.189 -2.432 1.00 97.25 200 PHE A O 1
ATOM 1571 N N . ASN A 1 201 ? 7.749 -2.112 -3.172 1.00 97.44 201 ASN A N 1
ATOM 1572 C CA . ASN A 1 201 ? 7.544 -1.163 -4.265 1.00 97.44 201 ASN A CA 1
ATOM 1573 C C . ASN A 1 201 ? 7.872 -1.866 -5.573 1.00 97.44 201 ASN A C 1
ATOM 1575 O O . ASN A 1 201 ? 9.027 -2.235 -5.788 1.00 97.44 201 ASN A O 1
ATOM 1579 N N . TYR A 1 202 ? 6.876 -2.022 -6.430 1.00 97.56 202 TYR A N 1
ATOM 1580 C CA . TYR A 1 202 ? 7.005 -2.586 -7.761 1.00 97.56 202 TYR A CA 1
ATOM 1581 C C . TYR A 1 202 ? 7.107 -1.452 -8.773 1.00 97.56 202 TYR A C 1
ATOM 1583 O O . TYR A 1 202 ? 6.210 -0.607 -8.842 1.00 97.56 202 TYR A O 1
ATOM 1591 N N . ILE A 1 203 ? 8.201 -1.424 -9.533 1.00 95.69 203 ILE A N 1
ATOM 1592 C CA . ILE A 1 203 ? 8.429 -0.397 -10.556 1.00 95.69 203 ILE A CA 1
ATOM 1593 C C . ILE A 1 203 ? 8.778 -1.028 -11.899 1.00 95.69 203 ILE A C 1
ATOM 1595 O O . ILE A 1 203 ? 9.550 -1.989 -11.960 1.00 95.69 203 ILE A O 1
ATOM 1599 N N . ASP A 1 204 ? 8.265 -0.447 -12.974 1.00 94.81 204 ASP A N 1
ATOM 1600 C CA . ASP A 1 204 ? 8.749 -0.662 -14.331 1.00 94.81 204 ASP A CA 1
ATOM 1601 C C . ASP A 1 204 ? 9.745 0.434 -14.683 1.00 94.81 204 ASP A C 1
ATOM 1603 O O . ASP A 1 204 ? 9.438 1.618 -14.599 1.00 94.81 204 ASP A O 1
ATOM 1607 N N . LYS A 1 205 ? 10.944 0.050 -15.121 1.00 92.19 205 LYS A N 1
ATOM 1608 C CA . LYS A 1 205 ? 11.970 1.013 -15.552 1.00 92.19 205 LYS A CA 1
ATOM 1609 C C . LYS A 1 205 ? 11.571 1.787 -16.812 1.00 92.19 205 LYS A C 1
ATOM 1611 O O . LYS A 1 205 ? 12.236 2.761 -17.150 1.00 92.19 205 LYS A O 1
ATOM 1616 N N . ARG A 1 206 ? 10.545 1.324 -17.531 1.00 91.19 206 ARG A N 1
ATOM 1617 C CA . ARG A 1 206 ? 9.978 1.989 -18.713 1.00 91.19 206 ARG A CA 1
ATOM 1618 C C . ARG A 1 206 ? 8.920 3.028 -18.350 1.00 91.19 206 ARG A C 1
ATOM 1620 O O . ARG A 1 206 ? 8.553 3.824 -19.206 1.00 91.19 206 ARG A O 1
ATOM 1627 N N . ASP A 1 207 ? 8.426 3.007 -17.116 1.00 89.00 207 ASP A N 1
ATOM 1628 C CA . ASP A 1 207 ? 7.540 4.034 -16.589 1.00 89.00 207 ASP A CA 1
ATOM 1629 C C . ASP A 1 207 ? 8.369 5.207 -16.042 1.00 89.00 207 ASP A C 1
ATOM 1631 O O . ASP A 1 207 ? 9.363 5.018 -15.341 1.00 89.00 207 ASP A O 1
ATOM 1635 N N . SER A 1 208 ? 7.972 6.431 -16.384 1.00 82.81 208 SER A N 1
ATOM 1636 C CA . SER A 1 208 ? 8.640 7.667 -15.974 1.00 82.81 208 SER A CA 1
ATOM 1637 C C . SER A 1 208 ? 8.165 8.217 -14.626 1.00 82.81 208 SER A C 1
ATOM 1639 O O . SER A 1 208 ? 8.811 9.115 -14.086 1.00 82.81 208 SER A O 1
ATOM 1641 N N . ILE A 1 209 ? 7.051 7.725 -14.073 1.00 83.81 209 ILE A N 1
ATOM 1642 C CA . ILE A 1 209 ? 6.527 8.174 -12.771 1.00 83.81 209 ILE A CA 1
ATOM 1643 C C . ILE A 1 209 ? 7.363 7.701 -11.568 1.00 83.81 209 ILE A C 1
ATOM 1645 O O . ILE A 1 209 ? 7.537 8.498 -10.639 1.00 83.81 209 ILE A O 1
ATOM 1649 N N . PRO A 1 210 ? 7.893 6.462 -11.517 1.00 89.25 210 PRO A N 1
ATOM 1650 C CA . PRO A 1 210 ? 8.663 5.961 -10.382 1.00 89.25 210 PRO A CA 1
ATOM 1651 C C . PRO A 1 210 ? 10.044 6.623 -10.303 1.00 89.25 210 PRO A C 1
ATOM 1653 O O . PRO A 1 210 ? 11.071 6.071 -10.692 1.00 89.25 210 PRO A O 1
ATOM 1656 N N . ILE A 1 211 ? 10.070 7.837 -9.765 1.00 85.94 211 ILE A N 1
ATOM 1657 C CA . ILE A 1 211 ? 11.270 8.641 -9.523 1.00 85.94 211 ILE A CA 1
ATOM 1658 C C . ILE A 1 211 ? 11.793 8.469 -8.092 1.00 85.94 211 ILE A C 1
ATOM 1660 O O . ILE A 1 211 ? 11.108 7.948 -7.212 1.00 85.94 211 ILE A O 1
ATOM 1664 N N . GLY A 1 212 ? 13.008 8.957 -7.833 1.00 83.69 212 GLY A N 1
ATOM 1665 C CA . GLY A 1 212 ? 13.638 8.879 -6.509 1.00 83.69 212 GLY A CA 1
ATOM 1666 C C . GLY A 1 212 ? 14.198 7.491 -6.177 1.00 83.69 212 GLY A C 1
ATOM 1667 O O . GLY A 1 212 ? 14.586 7.234 -5.038 1.00 83.69 212 GLY A O 1
ATOM 1668 N N . TYR A 1 213 ? 14.243 6.590 -7.158 1.00 88.31 213 TYR A N 1
ATOM 1669 C CA . TYR A 1 213 ? 14.941 5.313 -7.071 1.00 88.31 213 TYR A CA 1
ATOM 1670 C C . TYR A 1 213 ? 16.294 5.424 -7.785 1.00 88.31 213 TYR A C 1
ATOM 1672 O O . TYR A 1 213 ? 16.382 5.966 -8.882 1.00 88.31 213 TYR A O 1
ATOM 1680 N N . GLY A 1 214 ? 17.352 4.892 -7.174 1.00 79.50 214 GLY A N 1
ATOM 1681 C CA . GLY A 1 214 ? 18.709 4.949 -7.715 1.00 79.50 214 GLY A CA 1
ATOM 1682 C C . GLY A 1 214 ? 19.620 3.898 -7.088 1.00 79.50 214 GLY A C 1
ATOM 1683 O O . GLY A 1 214 ? 19.268 3.251 -6.097 1.00 79.50 214 GLY A O 1
ATOM 1684 N N . ALA A 1 215 ? 20.795 3.688 -7.679 1.00 76.12 215 ALA A N 1
ATOM 1685 C CA . ALA A 1 215 ? 21.786 2.779 -7.115 1.00 76.12 215 ALA A CA 1
ATOM 1686 C C . ALA A 1 215 ? 22.281 3.323 -5.764 1.00 76.12 215 ALA A C 1
ATOM 1688 O O . ALA A 1 215 ? 22.820 4.419 -5.697 1.00 76.12 215 ALA A O 1
ATOM 1689 N N . GLY A 1 216 ? 22.078 2.560 -4.687 1.00 76.75 216 GLY A N 1
ATOM 1690 C CA . GLY A 1 216 ? 22.444 2.979 -3.329 1.00 76.75 216 GLY A CA 1
ATOM 1691 C C . GLY A 1 216 ? 21.442 3.919 -2.650 1.00 76.75 216 GLY A C 1
ATOM 1692 O O . GLY A 1 216 ? 21.560 4.134 -1.445 1.00 76.75 216 GLY A O 1
ATOM 1693 N N . GLU A 1 217 ? 20.428 4.407 -3.370 1.00 83.38 217 GLU A N 1
ATOM 1694 C CA . GLU A 1 217 ? 19.389 5.257 -2.790 1.00 83.38 217 GLU A CA 1
ATOM 1695 C C . GLU A 1 217 ? 18.505 4.452 -1.826 1.00 83.38 217 GLU A C 1
ATOM 1697 O O . GLU A 1 217 ? 17.991 3.383 -2.193 1.00 83.38 217 GLU A O 1
ATOM 1702 N N . PRO A 1 218 ? 18.294 4.926 -0.585 1.00 91.56 218 PRO A N 1
ATOM 1703 C CA . PRO A 1 218 ? 17.422 4.234 0.344 1.00 91.56 218 PRO A CA 1
ATOM 1704 C C . PRO A 1 218 ? 15.962 4.284 -0.116 1.00 91.56 218 PRO A C 1
ATOM 1706 O O . PRO A 1 218 ? 15.486 5.253 -0.708 1.00 91.56 218 PRO A O 1
ATOM 1709 N N . THR A 1 219 ? 15.223 3.230 0.211 1.00 93.44 219 THR A N 1
ATOM 1710 C CA . THR A 1 219 ? 13.816 3.070 -0.169 1.00 93.44 219 THR A CA 1
ATOM 1711 C C . THR A 1 219 ? 12.965 2.747 1.051 1.00 93.44 219 THR A C 1
ATOM 1713 O O . THR A 1 219 ? 13.460 2.256 2.073 1.00 93.44 219 THR A O 1
ATOM 1716 N N . ILE A 1 220 ? 11.671 3.048 0.955 1.00 94.75 220 ILE A N 1
ATOM 1717 C CA . ILE A 1 220 ? 10.678 2.659 1.957 1.00 94.75 220 ILE A CA 1
ATOM 1718 C C . ILE A 1 220 ? 10.160 1.276 1.581 1.00 94.75 220 ILE A C 1
ATOM 1720 O O . ILE A 1 220 ? 9.267 1.149 0.755 1.00 94.75 220 ILE A O 1
ATOM 1724 N N . GLY A 1 221 ? 10.727 0.235 2.174 1.00 94.31 221 GLY A N 1
ATOM 1725 C CA . GLY A 1 221 ? 10.478 -1.158 1.830 1.00 94.31 221 GLY A CA 1
ATOM 1726 C C . GLY A 1 221 ? 11.468 -1.722 0.816 1.00 94.31 221 GLY A C 1
ATOM 1727 O O . GLY A 1 221 ? 12.577 -1.228 0.633 1.00 94.31 221 GLY A O 1
ATOM 1728 N N . THR A 1 222 ? 11.060 -2.805 0.173 1.00 94.25 222 THR A N 1
ATOM 1729 C CA . THR A 1 222 ? 11.823 -3.526 -0.842 1.00 94.25 222 THR A CA 1
ATOM 1730 C C . THR A 1 222 ? 11.517 -2.958 -2.215 1.00 94.25 222 THR A C 1
ATOM 1732 O O . THR A 1 222 ? 10.361 -2.946 -2.624 1.00 94.25 222 THR A O 1
ATOM 1735 N N . LEU A 1 223 ? 12.540 -2.536 -2.955 1.00 95.31 223 LEU A N 1
ATOM 1736 C CA . LEU A 1 223 ? 12.389 -2.196 -4.369 1.00 95.31 223 LEU A CA 1
ATOM 1737 C C . LEU A 1 223 ? 12.432 -3.459 -5.235 1.00 95.31 223 LEU A C 1
ATOM 1739 O O . LEU A 1 223 ? 13.469 -4.123 -5.281 1.00 95.31 223 LEU A O 1
ATOM 1743 N N . LEU A 1 224 ? 11.352 -3.740 -5.953 1.00 96.00 224 LEU A N 1
ATOM 1744 C CA . LEU A 1 224 ? 11.210 -4.837 -6.902 1.00 96.00 224 LEU A CA 1
ATOM 1745 C C . LEU A 1 224 ? 11.004 -4.258 -8.306 1.00 96.00 224 LEU A C 1
ATOM 1747 O O . LEU A 1 224 ? 9.980 -3.659 -8.613 1.00 96.00 224 LEU A O 1
ATOM 1751 N N . THR A 1 225 ? 12.013 -4.396 -9.157 1.00 95.81 225 THR A N 1
ATOM 1752 C CA . THR A 1 225 ? 11.955 -3.966 -10.557 1.00 95.81 225 THR A CA 1
ATOM 1753 C C . THR A 1 225 ? 11.332 -5.069 -11.402 1.00 95.81 225 THR A C 1
ATOM 1755 O O . THR A 1 225 ? 11.801 -6.208 -11.364 1.00 95.81 225 THR A O 1
ATOM 1758 N N . ILE A 1 226 ? 10.263 -4.745 -12.126 1.00 95.31 226 ILE A N 1
ATOM 1759 C CA . ILE A 1 226 ? 9.491 -5.722 -12.896 1.00 95.31 226 ILE A CA 1
ATOM 1760 C C . ILE A 1 226 ? 10.166 -6.014 -14.241 1.00 95.31 226 ILE A C 1
ATOM 1762 O O . ILE A 1 226 ? 10.763 -5.126 -14.850 1.00 95.31 226 ILE A O 1
ATOM 1766 N N . ASP A 1 227 ? 10.042 -7.252 -14.713 1.00 96.12 227 ASP A N 1
ATOM 1767 C CA . ASP A 1 227 ? 10.404 -7.673 -16.070 1.00 96.12 227 ASP A CA 1
ATOM 1768 C C . ASP A 1 227 ? 9.136 -7.758 -16.922 1.00 96.12 227 ASP A C 1
ATOM 1770 O O . ASP A 1 227 ? 8.629 -8.827 -17.256 1.00 96.12 227 ASP A O 1
ATOM 1774 N N . GLY A 1 228 ? 8.556 -6.582 -17.157 1.00 93.12 228 GLY A N 1
ATOM 1775 C CA . GLY A 1 228 ? 7.367 -6.416 -17.981 1.00 93.12 228 GLY A CA 1
ATOM 1776 C C . GLY A 1 228 ? 7.686 -6.258 -19.468 1.00 93.12 228 GLY A C 1
ATOM 1777 O O . GLY A 1 228 ? 8.851 -6.210 -19.878 1.00 93.12 228 GLY A O 1
ATOM 1778 N N . LYS A 1 229 ? 6.643 -6.070 -20.274 1.00 95.38 229 LYS A N 1
ATOM 1779 C CA . LYS A 1 229 ? 6.743 -5.763 -21.709 1.00 95.38 229 LYS A CA 1
ATOM 1780 C C . LYS A 1 229 ? 6.513 -4.275 -22.004 1.00 95.38 229 LYS A C 1
ATOM 1782 O O . LYS A 1 229 ? 5.795 -3.606 -21.257 1.00 95.38 229 LYS A O 1
ATOM 1787 N N . PRO A 1 230 ? 7.086 -3.741 -23.097 1.00 94.75 230 PRO A N 1
ATOM 1788 C CA . PRO A 1 230 ? 6.712 -2.421 -23.580 1.00 94.75 230 PRO A CA 1
ATOM 1789 C C . PRO A 1 230 ? 5.252 -2.417 -24.050 1.00 94.75 230 PRO A C 1
ATOM 1791 O O . PRO A 1 230 ? 4.815 -3.332 -24.748 1.00 94.75 230 PRO A O 1
ATOM 1794 N N . THR A 1 231 ? 4.510 -1.372 -23.698 1.00 92.12 231 THR A N 1
ATOM 1795 C CA . THR A 1 231 ? 3.122 -1.169 -24.152 1.00 92.12 231 THR A CA 1
ATOM 1796 C C . THR A 1 231 ? 3.026 -0.296 -25.403 1.00 92.12 231 THR A C 1
ATOM 1798 O O . THR A 1 231 ? 2.003 -0.300 -26.077 1.00 92.12 231 THR A O 1
ATOM 1801 N N . GLY A 1 232 ? 4.076 0.478 -25.705 1.00 87.38 232 GLY A N 1
ATOM 1802 C CA . GLY A 1 232 ? 4.052 1.516 -26.743 1.00 87.38 232 GLY A CA 1
ATOM 1803 C C . GLY A 1 232 ? 3.289 2.787 -26.342 1.00 87.38 232 GLY A C 1
ATOM 1804 O O . GLY A 1 232 ? 3.200 3.713 -27.140 1.00 87.38 232 GLY A O 1
ATOM 1805 N N . SER A 1 233 ? 2.771 2.852 -25.112 1.00 84.94 233 SER A N 1
ATOM 1806 C CA . SER A 1 233 ? 1.963 3.951 -24.577 1.00 84.94 233 SER A CA 1
ATOM 1807 C C . SER A 1 233 ? 2.403 4.255 -23.150 1.00 84.94 233 SER A C 1
ATOM 1809 O O . SER A 1 233 ? 2.385 3.376 -22.290 1.00 84.94 233 SER A O 1
ATOM 1811 N N . MET A 1 234 ? 2.791 5.501 -22.873 1.00 82.12 234 MET A N 1
ATOM 1812 C CA . MET A 1 234 ? 3.229 5.903 -21.530 1.00 82.12 234 MET A CA 1
ATOM 1813 C C . MET A 1 234 ? 2.129 5.685 -20.487 1.00 82.12 234 MET A C 1
ATOM 1815 O O . MET A 1 234 ? 2.427 5.268 -19.373 1.00 82.12 234 MET A O 1
ATOM 1819 N N . SER A 1 235 ? 0.861 5.900 -20.856 1.00 80.38 235 SER A N 1
ATOM 1820 C CA . SER A 1 235 ? -0.280 5.675 -19.954 1.00 80.38 235 SER A CA 1
ATOM 1821 C C . SER A 1 235 ? -0.453 4.203 -19.655 1.00 80.38 235 SER A C 1
ATOM 1823 O O . SER A 1 235 ? -0.478 3.815 -18.4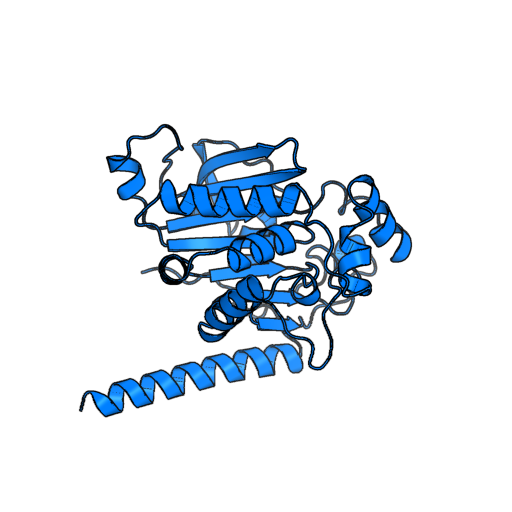90 1.00 80.38 235 SER A O 1
ATOM 1825 N N . ASP A 1 236 ? -0.420 3.353 -20.676 1.00 87.56 236 ASP A N 1
ATOM 1826 C CA . ASP A 1 236 ? -0.530 1.915 -20.453 1.00 87.56 236 ASP A CA 1
ATOM 1827 C C . ASP A 1 236 ? 0.678 1.355 -19.690 1.00 87.56 236 ASP A C 1
ATOM 1829 O O . ASP A 1 236 ? 0.519 0.414 -18.909 1.00 87.56 236 ASP A O 1
ATOM 1833 N N . GLN A 1 237 ? 1.873 1.929 -19.890 1.00 91.00 237 GLN A N 1
ATOM 1834 C CA . GLN A 1 237 ? 3.095 1.524 -19.188 1.00 91.00 237 GLN A CA 1
ATOM 1835 C C . GLN A 1 237 ? 3.058 1.918 -17.710 1.00 91.00 237 GLN A C 1
ATOM 1837 O O . GLN A 1 237 ? 3.460 1.125 -16.859 1.00 91.00 237 GLN A O 1
ATOM 1842 N N . HIS A 1 238 ? 2.582 3.129 -17.414 1.00 90.25 238 HIS A N 1
ATOM 1843 C CA . HIS A 1 238 ? 2.424 3.604 -16.046 1.00 90.25 238 HIS A CA 1
ATOM 1844 C C . HIS A 1 238 ? 1.326 2.851 -15.308 1.00 90.25 238 HIS A C 1
ATOM 1846 O O . HIS A 1 238 ? 1.482 2.528 -14.138 1.00 90.25 238 HIS A O 1
ATOM 1852 N N . MET A 1 239 ? 0.241 2.524 -16.005 1.00 89.88 239 MET A N 1
ATOM 1853 C CA . MET A 1 239 ? -0.785 1.637 -15.486 1.00 89.88 239 MET A CA 1
ATOM 1854 C C . MET A 1 239 ? -0.267 0.182 -15.488 1.00 89.88 239 MET A C 1
ATOM 1856 O O . MET A 1 239 ? 0.885 -0.129 -15.195 1.00 89.88 239 MET A O 1
ATOM 1860 N N . TRP A 1 240 ? -1.144 -0.769 -15.786 1.00 93.50 240 TRP A N 1
ATOM 1861 C CA . TRP A 1 240 ? -0.873 -2.194 -15.607 1.00 93.50 240 TRP A CA 1
ATOM 1862 C C . TRP A 1 240 ? -0.481 -2.903 -16.909 1.00 93.50 240 TRP A C 1
ATOM 1864 O O . TRP A 1 240 ? -0.355 -4.125 -16.915 1.00 93.50 240 TRP A O 1
ATOM 1874 N N . GLY A 1 241 ? -0.366 -2.179 -18.028 1.00 93.12 241 GLY A N 1
ATOM 1875 C CA . GLY A 1 241 ? -0.305 -2.761 -19.373 1.00 93.12 241 GLY A CA 1
ATOM 1876 C C . GLY A 1 241 ? 0.969 -3.558 -19.650 1.00 93.12 241 GLY A C 1
ATOM 1877 O O . GLY A 1 241 ? 0.942 -4.521 -20.419 1.00 93.12 241 GLY A O 1
ATOM 1878 N N . GLY A 1 242 ? 2.074 -3.187 -18.999 1.00 94.44 242 GLY A N 1
ATOM 1879 C CA . GLY A 1 242 ? 3.358 -3.879 -19.121 1.00 94.44 242 GLY A CA 1
ATOM 1880 C C . GLY A 1 242 ? 3.508 -5.104 -18.219 1.00 94.44 242 GLY A C 1
ATOM 1881 O O . GLY A 1 242 ? 4.478 -5.840 -18.369 1.00 94.44 242 GLY A O 1
ATOM 1882 N N . TYR A 1 243 ? 2.585 -5.334 -17.281 1.00 97.25 243 TYR A N 1
ATOM 1883 C CA . TYR A 1 243 ? 2.755 -6.346 -16.239 1.00 97.25 243 TYR A CA 1
ATOM 1884 C C . TYR A 1 243 ? 2.588 -7.749 -16.822 1.00 97.25 243 TYR A C 1
ATOM 1886 O O . TYR A 1 243 ? 1.614 -8.038 -17.518 1.00 97.25 243 TYR A O 1
ATOM 1894 N N . GLU A 1 244 ? 3.519 -8.638 -16.490 1.00 97.50 244 GLU A N 1
ATOM 1895 C CA . GLU A 1 244 ? 3.466 -10.046 -16.863 1.00 97.50 244 GLU A CA 1
ATOM 1896 C C . GLU A 1 244 ? 3.633 -10.925 -15.631 1.00 97.50 244 GLU A C 1
ATOM 1898 O O . GLU A 1 244 ? 4.456 -10.640 -14.764 1.00 97.50 244 GLU A O 1
ATOM 1903 N N . PHE A 1 245 ? 2.885 -12.021 -15.580 1.00 97.12 245 PHE A N 1
ATOM 1904 C CA . PHE A 1 245 ? 2.912 -12.960 -14.464 1.00 97.12 245 PHE A CA 1
ATOM 1905 C C . PHE A 1 245 ? 3.431 -14.319 -14.923 1.00 97.12 245 PHE A C 1
ATOM 1907 O O . PHE A 1 245 ? 3.304 -14.685 -16.097 1.00 97.12 245 PHE A O 1
ATOM 1914 N N . ASP A 1 246 ? 4.052 -15.056 -14.009 1.00 95.88 246 ASP A N 1
ATOM 1915 C CA . ASP A 1 246 ? 4.356 -16.466 -14.223 1.00 95.88 246 ASP A CA 1
ATOM 1916 C C . ASP A 1 246 ? 3.117 -17.354 -13.990 1.00 95.88 246 ASP A C 1
ATOM 1918 O O . ASP A 1 246 ? 2.036 -16.892 -13.620 1.00 95.88 246 ASP A O 1
ATOM 1922 N N . LYS A 1 247 ? 3.277 -18.662 -14.219 1.00 95.56 247 LYS A N 1
ATOM 1923 C CA . LYS A 1 247 ? 2.213 -19.664 -14.045 1.00 95.56 247 LYS A CA 1
ATOM 1924 C C . LYS A 1 247 ? 1.692 -19.784 -12.604 1.00 95.56 247 LYS A C 1
ATOM 1926 O O . LYS A 1 247 ? 0.612 -20.331 -12.408 1.00 95.56 247 LYS A O 1
ATOM 1931 N N . ASP A 1 248 ? 2.466 -19.327 -11.621 1.00 93.81 248 ASP A N 1
ATOM 1932 C CA . ASP A 1 248 ? 2.138 -19.398 -10.196 1.00 93.81 248 ASP A CA 1
ATOM 1933 C C . ASP A 1 248 ? 1.548 -18.059 -9.693 1.00 93.81 248 ASP A C 1
ATOM 1935 O O . ASP A 1 248 ? 1.230 -17.915 -8.512 1.00 93.81 248 ASP A O 1
ATOM 1939 N N . GLY A 1 249 ? 1.359 -17.086 -10.595 1.00 95.62 249 GLY A N 1
ATOM 1940 C CA . GLY A 1 249 ? 0.775 -15.780 -10.302 1.00 95.62 249 GLY A CA 1
ATOM 1941 C C . GLY A 1 249 ? 1.761 -14.780 -9.696 1.00 95.62 249 GLY A C 1
ATOM 1942 O O . GLY A 1 249 ? 1.323 -13.764 -9.151 1.00 95.62 249 GLY A O 1
ATOM 1943 N N . ASN A 1 250 ? 3.072 -15.035 -9.759 1.00 95.38 250 ASN A N 1
ATOM 1944 C CA . ASN A 1 250 ? 4.079 -14.062 -9.327 1.00 95.38 250 ASN A CA 1
ATOM 1945 C C . ASN A 1 250 ? 4.325 -13.044 -10.438 1.00 95.38 250 ASN A C 1
ATOM 1947 O O . ASN A 1 250 ? 4.378 -13.401 -11.619 1.00 95.38 250 ASN A O 1
ATOM 1951 N N . LEU A 1 251 ? 4.503 -11.777 -10.070 1.00 96.81 251 LEU A N 1
ATOM 1952 C CA . LEU A 1 251 ? 4.843 -10.738 -11.034 1.00 96.81 251 LEU A CA 1
ATOM 1953 C C . LEU A 1 251 ? 6.278 -10.978 -11.499 1.00 96.81 251 LEU A C 1
ATOM 1955 O O . LEU A 1 251 ? 7.181 -11.120 -10.671 1.00 96.81 251 LEU A O 1
ATOM 1959 N N . LYS A 1 252 ? 6.505 -11.032 -12.812 1.00 97.81 252 LYS A N 1
ATOM 1960 C CA . LYS A 1 252 ? 7.851 -11.229 -13.351 1.00 97.81 252 LYS A CA 1
ATOM 1961 C C . LYS A 1 252 ? 8.739 -10.063 -12.932 1.00 97.81 252 LYS A C 1
ATOM 1963 O O . LYS A 1 252 ? 8.385 -8.897 -13.110 1.00 97.81 252 LYS A O 1
ATOM 1968 N N . LEU A 1 253 ? 9.900 -10.387 -12.374 1.00 97.19 253 LEU A N 1
ATOM 1969 C CA . LEU A 1 253 ? 10.894 -9.422 -11.917 1.00 97.19 253 LEU A CA 1
ATOM 1970 C C . LEU A 1 253 ? 12.159 -9.546 -12.750 1.00 97.19 253 LEU A C 1
ATOM 1972 O O . LEU A 1 253 ? 12.568 -10.651 -13.106 1.00 97.19 253 LEU A O 1
ATOM 1976 N N . ASP A 1 254 ? 12.833 -8.422 -12.974 1.00 95.25 254 ASP A N 1
ATOM 1977 C CA . ASP A 1 254 ? 14.149 -8.457 -13.599 1.00 95.25 254 ASP A CA 1
ATOM 1978 C C . ASP A 1 254 ? 15.177 -9.093 -12.646 1.00 95.25 254 ASP A C 1
ATOM 1980 O O . ASP A 1 254 ? 14.895 -9.420 -11.484 1.00 95.25 254 ASP A O 1
ATOM 1984 N N . VAL A 1 255 ? 16.411 -9.260 -13.121 1.00 93.50 255 VAL A N 1
ATOM 1985 C CA . VAL A 1 255 ? 17.494 -9.854 -12.321 1.00 93.50 255 VAL A CA 1
ATOM 1986 C C . VAL A 1 255 ? 17.706 -9.104 -10.997 1.00 93.50 255 VAL A C 1
ATOM 1988 O O . VAL A 1 255 ? 17.976 -9.728 -9.970 1.00 93.50 255 VAL A O 1
ATOM 1991 N N . SER A 1 256 ? 17.550 -7.775 -10.979 1.00 91.19 256 SER A N 1
ATOM 1992 C CA . SER A 1 256 ? 17.731 -6.967 -9.768 1.00 91.19 256 SER A CA 1
ATOM 1993 C C . SER A 1 256 ? 16.597 -7.180 -8.765 1.00 91.19 256 SER A C 1
ATOM 1995 O O . SER A 1 256 ? 16.862 -7.378 -7.575 1.00 91.19 256 SER A O 1
ATOM 1997 N N . GLY A 1 257 ? 15.346 -7.168 -9.231 1.00 91.81 257 GLY A N 1
ATOM 1998 C CA . GLY A 1 257 ? 14.164 -7.415 -8.408 1.00 91.81 257 GLY A CA 1
ATOM 1999 C C . GLY A 1 257 ? 14.181 -8.827 -7.829 1.00 91.81 257 GLY A C 1
ATOM 2000 O O . GLY A 1 257 ? 14.066 -8.998 -6.612 1.00 91.81 257 GLY A O 1
ATOM 2001 N N . SER A 1 258 ? 14.447 -9.821 -8.678 1.00 92.69 258 SER A N 1
ATOM 2002 C CA . SER A 1 258 ? 14.573 -11.229 -8.290 1.00 92.69 258 SER A CA 1
ATOM 2003 C C . SER A 1 258 ? 15.663 -11.438 -7.236 1.00 92.69 258 SER A C 1
ATOM 2005 O O . SER A 1 258 ? 15.422 -12.072 -6.208 1.00 92.69 258 SER A O 1
ATOM 2007 N N . ALA A 1 259 ? 16.849 -10.847 -7.427 1.00 91.06 259 ALA A N 1
ATOM 2008 C CA . ALA A 1 259 ? 17.948 -10.956 -6.467 1.00 91.06 259 ALA A CA 1
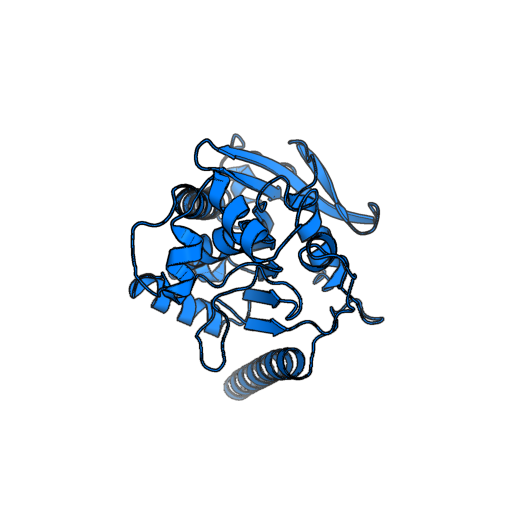ATOM 2009 C C . ALA A 1 259 ? 17.605 -10.330 -5.103 1.00 91.06 259 ALA A C 1
ATOM 2011 O O . ALA A 1 259 ? 17.935 -10.897 -4.057 1.00 91.06 259 ALA A O 1
ATOM 2012 N N . LYS A 1 260 ? 16.923 -9.176 -5.086 1.00 91.06 260 LYS A N 1
ATOM 2013 C CA . LYS A 1 260 ? 16.493 -8.518 -3.841 1.00 91.06 260 LYS A CA 1
ATOM 2014 C C . LYS A 1 260 ? 15.462 -9.351 -3.089 1.00 91.06 260 LYS A C 1
ATOM 2016 O O . LYS A 1 260 ? 15.615 -9.530 -1.879 1.00 91.06 260 LYS A O 1
ATOM 2021 N N . LEU A 1 261 ? 14.465 -9.891 -3.788 1.00 90.00 261 LEU A N 1
ATOM 2022 C CA . LEU A 1 261 ? 13.450 -10.754 -3.185 1.00 90.00 261 LEU A CA 1
ATOM 2023 C C . LEU A 1 261 ? 14.075 -12.041 -2.625 1.00 90.00 261 LEU A C 1
ATOM 2025 O O . LEU A 1 261 ? 13.853 -12.390 -1.465 1.00 90.00 261 LEU A O 1
ATOM 2029 N N . ALA A 1 262 ? 14.944 -12.698 -3.398 1.00 87.94 262 ALA A N 1
ATOM 2030 C CA . ALA A 1 262 ? 15.648 -13.907 -2.969 1.00 87.94 262 ALA A CA 1
ATOM 2031 C C . ALA A 1 262 ? 16.535 -13.669 -1.735 1.00 87.94 262 ALA A C 1
ATOM 2033 O O . ALA A 1 262 ? 16.555 -14.494 -0.815 1.00 87.94 262 ALA A O 1
ATOM 2034 N N . LYS A 1 263 ? 17.236 -12.527 -1.672 1.00 86.50 263 LYS A N 1
ATOM 2035 C CA . LYS A 1 263 ? 18.047 -12.138 -0.507 1.00 86.50 263 LYS A CA 1
ATOM 2036 C C . LYS A 1 263 ? 17.198 -12.028 0.761 1.00 86.50 263 LYS A C 1
ATOM 2038 O O . LYS A 1 263 ? 17.641 -12.471 1.819 1.00 86.50 263 LYS A O 1
ATOM 2043 N N . GLN A 1 264 ? 15.993 -11.469 0.662 1.00 85.19 264 GLN A N 1
ATOM 2044 C CA . GLN A 1 264 ? 15.080 -11.348 1.804 1.00 85.19 264 GLN A CA 1
ATOM 2045 C C . GLN A 1 264 ? 14.573 -12.706 2.271 1.00 85.19 264 GLN A C 1
ATOM 2047 O O . GLN A 1 264 ? 14.750 -13.051 3.437 1.00 85.19 264 GLN A O 1
ATOM 2052 N N . LEU A 1 265 ? 14.053 -13.519 1.348 1.00 82.81 265 LEU A N 1
ATOM 2053 C CA . LEU A 1 265 ? 13.568 -14.865 1.660 1.00 82.81 265 LEU A CA 1
ATOM 2054 C C . LEU A 1 265 ? 14.663 -15.731 2.296 1.00 82.81 265 LEU A C 1
ATOM 2056 O O . LEU A 1 265 ? 14.416 -16.445 3.267 1.00 82.81 265 LEU A O 1
ATOM 2060 N N . THR A 1 266 ? 15.892 -15.644 1.787 1.00 81.75 266 THR A N 1
ATOM 2061 C CA . THR A 1 266 ? 17.041 -16.371 2.347 1.00 81.75 266 THR A CA 1
ATOM 2062 C C . THR A 1 266 ? 17.403 -15.856 3.739 1.00 81.75 266 THR A C 1
ATOM 2064 O O . THR A 1 266 ? 17.593 -16.655 4.656 1.00 81.75 266 THR A O 1
ATOM 2067 N N . GLY A 1 267 ? 17.451 -14.534 3.927 1.00 78.69 267 GLY A N 1
ATOM 2068 C CA . GLY A 1 267 ? 17.731 -13.915 5.223 1.00 78.69 267 GLY A CA 1
ATOM 2069 C C . GLY A 1 267 ? 16.715 -14.302 6.299 1.00 78.69 267 GLY A C 1
ATOM 2070 O O . GLY A 1 267 ? 17.102 -14.633 7.419 1.00 78.69 267 GLY A O 1
ATOM 2071 N N . ASP A 1 268 ? 15.429 -14.334 5.959 1.00 77.50 268 ASP A N 1
ATOM 2072 C CA . ASP A 1 268 ? 14.372 -14.714 6.899 1.00 77.50 268 ASP A CA 1
ATOM 2073 C C . ASP A 1 268 ? 14.398 -16.209 7.230 1.00 77.50 268 ASP A C 1
ATOM 2075 O O . ASP A 1 268 ? 14.232 -16.588 8.392 1.00 77.50 268 ASP A O 1
ATOM 2079 N N . ARG A 1 269 ? 14.701 -17.073 6.251 1.00 74.81 269 ARG A N 1
ATOM 2080 C CA . ARG A 1 269 ? 14.925 -18.508 6.503 1.00 74.81 269 ARG A CA 1
ATOM 2081 C C . ARG A 1 269 ? 16.094 -18.734 7.460 1.00 74.81 269 ARG A C 1
ATOM 2083 O O . ARG A 1 269 ? 15.955 -19.527 8.389 1.00 74.81 269 ARG A O 1
ATOM 2090 N N . LEU A 1 270 ? 17.209 -18.025 7.279 1.00 76.31 270 LEU A N 1
ATOM 2091 C CA . LEU A 1 270 ? 18.374 -18.123 8.165 1.00 76.31 270 LEU A CA 1
ATOM 2092 C C . LEU A 1 270 ? 18.051 -17.662 9.592 1.00 76.31 270 LEU A C 1
ATOM 2094 O O . LEU A 1 270 ? 18.314 -18.405 10.536 1.00 76.31 270 LEU A O 1
ATOM 2098 N N . LYS A 1 271 ? 17.399 -16.503 9.762 1.00 78.31 271 LYS A N 1
ATOM 2099 C CA . LYS A 1 271 ? 16.961 -16.014 11.085 1.00 78.31 271 LYS A CA 1
ATOM 2100 C C . LYS A 1 271 ? 16.045 -17.017 11.791 1.00 78.31 271 LYS A C 1
ATOM 2102 O O . LYS A 1 271 ? 16.204 -17.274 12.982 1.00 78.31 271 LYS A O 1
ATOM 2107 N N . ASN A 1 272 ? 15.098 -17.611 11.064 1.00 76.31 272 ASN A N 1
ATOM 2108 C CA . ASN A 1 272 ? 14.184 -18.606 11.626 1.00 76.31 272 ASN A CA 1
ATOM 2109 C C . ASN A 1 272 ? 14.913 -19.890 12.046 1.00 76.31 272 ASN A C 1
ATOM 2111 O O . ASN A 1 272 ? 14.615 -20.438 13.107 1.00 76.31 272 ASN A O 1
ATOM 2115 N N . LEU A 1 273 ? 15.897 -20.343 11.263 1.00 75.75 273 LEU A N 1
ATOM 2116 C CA . LEU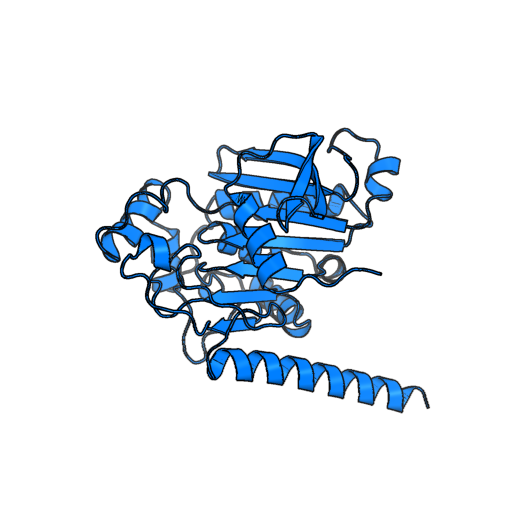 A 1 273 ? 16.749 -21.478 11.630 1.00 75.75 273 LEU A CA 1
ATOM 2117 C C . LEU A 1 273 ? 17.577 -21.189 12.890 1.00 75.75 273 LEU A C 1
ATOM 2119 O O . LEU A 1 273 ? 17.664 -22.050 13.763 1.00 75.75 273 LEU A O 1
ATOM 2123 N N . GLU A 1 274 ? 18.147 -19.991 13.030 1.00 78.75 274 GLU A N 1
ATOM 2124 C CA . GLU A 1 274 ? 18.869 -19.595 14.248 1.00 78.75 274 GLU A CA 1
ATOM 2125 C C . GLU A 1 274 ? 17.962 -19.567 15.482 1.00 78.75 274 GLU A C 1
ATOM 2127 O O . GLU A 1 274 ? 18.360 -20.019 16.555 1.00 78.75 274 GLU A O 1
ATOM 2132 N N . LEU A 1 275 ? 16.729 -19.073 15.343 1.00 77.44 275 LEU A N 1
ATOM 2133 C CA . LEU A 1 275 ? 15.749 -19.080 16.430 1.00 77.44 275 LEU A CA 1
ATOM 2134 C C . LEU A 1 275 ? 15.351 -20.500 16.841 1.00 77.44 275 LEU A C 1
ATOM 2136 O O . LEU A 1 275 ? 15.177 -20.751 18.031 1.00 77.44 275 LEU A O 1
ATOM 2140 N N . LEU A 1 276 ? 15.223 -21.426 15.886 1.00 77.75 276 LEU A N 1
ATOM 2141 C CA . LEU A 1 276 ? 14.970 -22.839 16.179 1.00 77.75 276 LEU A CA 1
ATOM 2142 C C . LEU A 1 276 ? 16.153 -23.472 16.916 1.00 77.75 276 LEU A C 1
ATOM 2144 O O . LEU A 1 276 ? 15.941 -24.127 17.929 1.00 77.75 276 LEU A O 1
ATOM 2148 N N . LYS A 1 277 ? 17.390 -23.208 16.479 1.00 74.25 277 LYS A N 1
ATOM 2149 C CA . LYS A 1 277 ? 18.606 -23.704 17.147 1.00 74.25 277 LYS A CA 1
ATOM 2150 C C . LYS A 1 277 ? 18.786 -23.197 18.579 1.00 74.25 277 LYS A C 1
ATOM 2152 O O . LYS A 1 277 ? 19.498 -23.833 19.331 1.00 74.25 277 LYS A O 1
ATOM 2157 N N . LYS A 1 278 ? 18.185 -22.064 18.953 1.00 72.69 278 LYS A N 1
ATOM 2158 C CA . LYS A 1 278 ? 18.214 -21.537 20.333 1.00 72.69 278 LYS A CA 1
ATOM 2159 C C . LYS A 1 278 ? 17.135 -22.136 21.244 1.00 72.69 278 LYS A C 1
ATOM 2161 O O . LYS A 1 278 ? 17.125 -21.837 22.434 1.00 72.69 278 LYS A O 1
ATOM 2166 N N . LYS A 1 279 ? 16.181 -22.888 20.685 1.00 66.94 279 LYS A N 1
ATOM 2167 C CA . LYS A 1 279 ? 15.086 -23.537 21.427 1.00 66.94 279 LYS A CA 1
ATOM 2168 C C . LYS A 1 279 ? 15.359 -25.010 21.747 1.00 66.94 279 LYS A C 1
ATOM 2170 O O . LYS A 1 279 ? 14.560 -25.605 22.466 1.00 66.94 279 LYS A O 1
ATOM 2175 N N . PHE A 1 280 ? 16.442 -25.561 21.211 1.00 50.84 280 PHE A N 1
ATOM 2176 C CA . PHE A 1 280 ? 16.975 -26.892 21.490 1.00 50.84 280 PHE A CA 1
ATOM 2177 C C . PHE A 1 280 ? 18.404 -26.745 22.016 1.00 50.84 280 PHE A C 1
ATOM 2179 O O . PHE A 1 280 ? 18.883 -27.711 22.643 1.00 50.84 280 PHE A O 1
#

InterPro domains:
  IPR002921 Fungal lipase-type domain [PF01764] (76-149)
  IPR029058 Alpha/Beta hydrolase fold [G3DSA:3.40.50.1820] (6-237)
  IPR029058 Alpha/Beta hydrolase fold [SSF53474] (38-214)

Foldseek 3Di:
DPPDDFVLRVLQVQVCLPPPADAQDWDAGPVRPGTPAGFQDFDDDPLRWTKTKGFNYRDHLPHDLVVLQVTAAIEMHTEADPCLLPDDPDLVVSLVVSVVPPPPQSVCLVVLDQDDDGSRLVVLLVVVVVSCVSRVNYQYEYEYAAVSLSSVLSNQLPDDPVCLVSHQAYEYELYEFCQSNDDPSSVVSLVVNQVVQRYEYEHEPLASHHPNDDDVGDGSHFYFYAPFDDPVDNSCRSRCNRWDADPVRHTHTDPVNVVRVVVVVVVVVVVVVVVVVVVD

Organism: Listeria grayi (NCBI:txid1641)

Sequence (280 aa):
MSNAYTDDERVQIAKKEYAKLQQSKEVSINNGNTKIGYVSQFNDKKTGEQSYIITNNYVPKTASFRERSKVKEVTILYRGSTGIDKTFSDPKDVFCDWGINDIPTATRINTGKSSAVSAQLKSSSDTLNNVLKDYPNAKIHIYGHSLGSMDGQYALANLKKGELSRINGAYFYQGPNIYATLSAKQKEMVQALNGRHIVFNYIDKRDSIPIGYGAGEPTIGTLLTIDGKPTGSMSDQHMWGGYEFDKDGNLKLDVSGSAKLAKQLTGDRLKNLELLKKKF